Protein AF-A0A914F5M9-F1 (afdb_monomer)

Radius of gyration: 27.92 Å; Cα contacts (8 Å, |Δi|>4): 128; chains: 1; bounding box: 121×58×58 Å

Solvent-accessible surface area (backbone atoms only — not comparable to full-atom values): 17513 Å² total; per-residue (Å²): 129,70,68,64,57,57,54,49,56,62,59,49,46,56,61,50,54,52,52,50,52,42,52,53,50,46,40,50,52,36,50,52,65,64,65,33,75,90,47,49,69,86,73,84,90,53,72,69,60,52,53,52,52,49,53,53,48,41,53,53,24,60,75,71,72,45,83,76,85,74,69,57,49,64,62,51,46,50,53,51,58,75,32,52,40,66,42,87,84,43,63,96,89,52,76,62,50,78,74,29,46,65,91,68,69,62,65,62,53,50,51,52,52,49,60,66,50,38,72,80,43,43,81,62,58,68,72,59,58,67,71,58,55,53,51,52,52,50,50,50,53,52,54,58,43,68,78,32,69,66,50,55,51,54,54,51,73,77,49,60,82,90,76,61,77,93,48,77,49,61,77,78,44,62,66,72,59,54,52,54,51,48,51,55,52,50,53,51,52,52,52,53,51,56,51,64,70,38,70,90,48,52,88,50,44,61,62,50,51,52,52,51,52,52,53,48,52,58,54,46,65,75,76,46,54,73,71,53,44,52,52,75,36,77,75,72,72,49,76,66,60,73,74,44,79,85,70,86,74,73,80,78,76,82,78,77,93,84,82,73,74,77,80,68,77,78,72,88,82,84,84,91,79,90,84,89,80,89,88,82,134

pLDDT: mean 74.11, std 19.87, range [25.52, 95.5]

Sequence (281 aa):
MDIEHKWVIGIAFFPAAFYTILIVMDQQITAVIVNRKDNKLKKGYGYHLDLFIITILVLICSILGLPFYVAATVLSVMHVDSLKVESECAAPGEKPQFLGVKEQRLTAILSHVIILCSVFLTSLIKLVPLPVLTGIFLYMGVVSLLGQQFVQRIALLFMPIKHQPDYTWLRTVKMKRVHLFTIIQIASIVALFAVKFTKSISMVFPLMLVLMVIIRMYLLEKIFTPQELVALDDKVCGFTEIMTPPTKRRPKVILNSATDEESAAFRPRAKSRNGSVPFTP

Foldseek 3Di:
DVVVVVVVVVVVVVLVVLVLLQQLLQLVVLQCLLPPVVQVDDDDDDSPVSSVVLVVQQVVCVVVVHDRDHDDNLVSLVVQVVQWDWAPDDDVPDDTHTPHGDDDPVVVVVVVVCVVCVVVVVVVVVVDDPVVVVVVVVVSVVVSLVPDPLVVLVVVVVDDPVPDDPDPLPVQDDPVVSVVLSVLVVVLVVVLVVQCPPPVCVSCSVVVVVVSVVVVVVVDPVPDDPSNCVSSDPPDCPPVNVVDDDDPPDPPPPPDDPPDPPVPPDDDDDDDDDDDDDDDD

Secondary structure (DSSP, 8-state):
-HHHHHHHHHHHHHHHHHHHHHHHHHHHHHHHHHT-GGG---SPP-HHHHHHHHHHHHHHHHHHTPPPP---HHHHHHHHHHTEEE-S---TTSPPPEEEE---SHHHHHHHHHHHHTTTTHHHHTTS-HHHHHHHHHHHHHHHHHTSHHHHHHHHHTS-GGG----GGGGTS-HHHHHHHHHHHHHHHHHHHHHHH-GGGGGGHHHHHHHHHHHHHHHHHHHS-HHHHHHHS-----HHHHSS------------SSSSSSSSS----------------

Structure (mmCIF, N/CA/C/O backbone):
data_AF-A0A914F5M9-F1
#
_entry.id   AF-A0A914F5M9-F1
#
loop_
_atom_site.group_PDB
_atom_site.id
_atom_site.type_symbol
_atom_site.label_atom_id
_atom_site.label_alt_id
_atom_site.label_comp_id
_atom_site.label_asym_id
_atom_site.label_entity_id
_atom_site.label_seq_id
_atom_site.pdbx_PDB_ins_code
_atom_site.Cartn_x
_atom_site.Cartn_y
_atom_site.Cartn_z
_atom_site.occupancy
_atom_site.B_iso_or_equiv
_atom_site.auth_seq_id
_atom_site.auth_comp_id
_atom_site.auth_asym_id
_atom_site.auth_atom_id
_atom_site.pdbx_PDB_model_num
ATOM 1 N N . MET A 1 1 ? 42.795 -13.953 -14.869 1.00 48.91 1 MET A N 1
ATOM 2 C CA . MET A 1 1 ? 41.701 -12.976 -14.659 1.00 48.91 1 MET A CA 1
ATOM 3 C C . MET A 1 1 ? 40.478 -13.608 -13.973 1.00 48.91 1 MET A C 1
ATOM 5 O O . MET A 1 1 ? 39.530 -12.904 -13.675 1.00 48.91 1 MET A O 1
ATOM 9 N N . ASP A 1 2 ? 40.507 -14.902 -13.624 1.00 57.22 2 ASP A N 1
ATOM 10 C CA . ASP A 1 2 ? 39.326 -15.641 -13.129 1.00 57.22 2 ASP A CA 1
ATOM 11 C C . ASP A 1 2 ? 39.094 -15.568 -11.611 1.00 57.22 2 ASP A C 1
ATOM 13 O O . ASP A 1 2 ? 38.034 -15.952 -11.116 1.00 57.22 2 ASP A O 1
ATOM 17 N N . ILE A 1 3 ? 40.087 -15.094 -10.851 1.00 58.84 3 ILE A N 1
ATOM 18 C CA . ILE A 1 3 ? 40.006 -15.028 -9.385 1.00 58.84 3 ILE A CA 1
ATOM 19 C C . ILE A 1 3 ? 39.127 -13.847 -8.955 1.00 58.84 3 ILE A C 1
ATOM 21 O O . ILE A 1 3 ? 38.327 -14.011 -8.038 1.00 58.84 3 ILE A O 1
ATOM 25 N N . GLU A 1 4 ? 39.175 -12.707 -9.654 1.00 61.03 4 GLU A N 1
ATOM 26 C CA . GLU A 1 4 ? 38.333 -11.546 -9.322 1.00 61.03 4 GLU A CA 1
ATOM 27 C C . GLU A 1 4 ? 36.832 -11.850 -9.471 1.00 61.03 4 GLU A C 1
ATOM 29 O O . GLU A 1 4 ? 36.036 -11.449 -8.624 1.00 61.03 4 GLU A O 1
ATOM 34 N N . HIS A 1 5 ? 36.432 -12.661 -10.457 1.00 63.97 5 HIS A N 1
ATOM 35 C CA . HIS A 1 5 ? 35.021 -13.001 -10.673 1.00 63.97 5 HIS A CA 1
ATOM 36 C C . HIS A 1 5 ? 34.406 -13.854 -9.552 1.00 63.97 5 HIS A C 1
ATOM 38 O O . HIS A 1 5 ? 33.239 -13.662 -9.210 1.00 63.97 5 HIS A O 1
ATOM 44 N N . LYS A 1 6 ? 35.169 -14.766 -8.933 1.00 72.75 6 LYS A N 1
ATOM 45 C CA . LYS A 1 6 ? 34.647 -15.616 -7.844 1.00 72.75 6 LYS A CA 1
ATOM 46 C C . LYS A 1 6 ? 34.366 -14.817 -6.569 1.00 72.75 6 LYS A C 1
ATOM 48 O O . LYS A 1 6 ? 33.357 -15.062 -5.910 1.00 72.75 6 LYS A O 1
ATOM 53 N N . TRP A 1 7 ? 35.209 -13.830 -6.257 1.00 80.44 7 TRP A N 1
ATOM 54 C CA . TRP A 1 7 ? 34.982 -12.915 -5.132 1.00 80.44 7 TRP A CA 1
ATOM 55 C C . TRP A 1 7 ? 33.768 -12.015 -5.364 1.00 80.44 7 TRP A C 1
ATOM 57 O O . TRP A 1 7 ? 32.979 -11.808 -4.444 1.00 80.44 7 TRP A O 1
ATOM 67 N N . VAL A 1 8 ? 33.560 -11.552 -6.600 1.00 81.94 8 VAL A N 1
ATOM 68 C CA . VAL A 1 8 ? 32.377 -10.761 -6.973 1.00 81.94 8 VAL A CA 1
ATOM 69 C C . VAL A 1 8 ? 31.085 -11.565 -6.801 1.00 81.94 8 VAL A C 1
ATOM 71 O O . VAL A 1 8 ? 30.116 -11.025 -6.277 1.00 81.94 8 VAL A O 1
ATOM 74 N N . ILE A 1 9 ? 31.068 -12.858 -7.149 1.00 81.00 9 ILE A N 1
ATOM 75 C CA . ILE A 1 9 ? 29.904 -13.737 -6.920 1.00 81.00 9 ILE A CA 1
ATOM 76 C C . ILE A 1 9 ? 29.602 -13.869 -5.417 1.00 81.00 9 ILE A C 1
ATOM 78 O O . ILE A 1 9 ? 28.443 -13.784 -5.010 1.00 81.00 9 ILE A O 1
ATOM 82 N N . GLY A 1 10 ? 30.637 -14.014 -4.582 1.00 81.81 10 GLY A N 1
ATOM 83 C CA . GLY A 1 10 ? 30.488 -14.059 -3.124 1.00 81.81 10 GLY A CA 1
ATOM 84 C C . GLY A 1 10 ? 29.969 -12.745 -2.528 1.00 81.81 10 GLY A C 1
ATOM 85 O O . GLY A 1 10 ? 29.090 -12.761 -1.671 1.00 81.81 10 GLY A O 1
ATOM 86 N N . ILE A 1 11 ? 30.455 -11.599 -3.012 1.00 85.75 11 ILE A N 1
ATOM 87 C CA . ILE A 1 11 ? 29.995 -10.274 -2.568 1.00 85.75 11 ILE A CA 1
ATOM 88 C C . ILE A 1 11 ? 28.564 -10.002 -3.047 1.00 85.75 11 ILE A C 1
ATOM 90 O O . ILE A 1 11 ? 27.773 -9.455 -2.285 1.00 85.75 11 ILE A O 1
ATOM 94 N N . ALA A 1 12 ? 28.205 -10.425 -4.264 1.00 85.44 12 ALA A N 1
ATOM 95 C CA . ALA A 1 12 ? 26.872 -10.255 -4.844 1.00 85.44 12 ALA A CA 1
ATOM 96 C C . ALA A 1 12 ? 25.778 -11.055 -4.115 1.00 85.44 12 ALA A C 1
ATOM 98 O O . ALA A 1 12 ? 24.602 -10.692 -4.187 1.00 85.44 12 ALA A O 1
ATOM 99 N N . PHE A 1 13 ? 26.145 -12.094 -3.357 1.00 86.75 13 PHE A N 1
ATOM 100 C CA . PHE A 1 13 ? 25.203 -12.843 -2.527 1.00 86.75 13 PHE A CA 1
ATOM 101 C C . PHE A 1 13 ? 24.517 -11.958 -1.477 1.00 86.75 13 PHE A C 1
ATOM 103 O O . PHE A 1 13 ? 23.310 -12.070 -1.277 1.00 86.75 13 PHE A O 1
ATOM 110 N N . PHE A 1 14 ? 25.250 -11.040 -0.840 1.00 85.12 14 PHE A N 1
ATOM 111 C CA . PHE A 1 14 ? 24.693 -10.151 0.183 1.00 85.12 14 PHE A CA 1
ATOM 112 C C . PHE A 1 14 ? 23.571 -9.241 -0.349 1.00 85.12 14 PHE A C 1
ATOM 114 O O . PHE A 1 14 ? 22.462 -9.316 0.185 1.00 85.12 14 PHE A O 1
ATOM 121 N N . PRO A 1 15 ? 23.775 -8.412 -1.395 1.00 85.00 15 PRO A N 1
ATOM 122 C CA . PRO A 1 15 ? 22.707 -7.586 -1.945 1.00 85.00 15 PRO A CA 1
ATOM 123 C C . PRO A 1 15 ? 21.572 -8.428 -2.538 1.00 85.00 15 PRO A C 1
ATOM 125 O O . PRO A 1 15 ? 20.419 -8.026 -2.409 1.00 85.00 15 PRO A O 1
ATOM 128 N N . ALA A 1 16 ? 21.849 -9.607 -3.111 1.00 86.12 16 ALA A N 1
ATOM 129 C CA . ALA A 1 16 ? 20.805 -10.513 -3.596 1.00 86.12 16 ALA A CA 1
ATOM 130 C C . ALA A 1 16 ? 19.932 -11.069 -2.454 1.00 86.12 16 ALA A C 1
ATOM 132 O O . ALA A 1 16 ? 18.705 -11.110 -2.573 1.00 86.12 16 ALA A O 1
ATOM 133 N N . ALA A 1 17 ? 20.542 -11.445 -1.326 1.00 85.75 17 ALA A N 1
ATOM 134 C CA . ALA A 1 17 ? 19.830 -11.894 -0.135 1.00 85.75 17 ALA A CA 1
ATOM 135 C C . ALA A 1 17 ? 18.956 -10.774 0.445 1.00 85.75 17 ALA A C 1
ATOM 137 O O . ALA A 1 17 ? 17.774 -10.998 0.709 1.00 85.75 17 ALA A O 1
ATOM 138 N N . PHE A 1 18 ? 19.494 -9.552 0.561 1.00 83.81 18 PHE A N 1
ATOM 139 C CA . PHE A 1 18 ? 18.698 -8.385 0.943 1.00 83.81 18 PHE A CA 1
ATOM 140 C C . PHE A 1 18 ? 17.531 -8.188 -0.024 1.00 83.81 18 PHE A C 1
ATOM 142 O O . PHE A 1 18 ? 16.390 -8.164 0.421 1.00 83.81 18 PHE A O 1
ATOM 149 N N . TYR A 1 19 ? 17.788 -8.135 -1.332 1.00 85.00 19 TYR A N 1
ATOM 150 C CA . TYR A 1 19 ? 16.765 -7.912 -2.354 1.00 85.00 19 TYR A CA 1
ATOM 151 C C . TYR A 1 19 ? 15.625 -8.942 -2.301 1.00 85.00 19 TYR A C 1
ATOM 153 O O . TYR A 1 19 ? 14.449 -8.579 -2.352 1.00 85.00 19 TYR A O 1
ATOM 161 N N . THR A 1 20 ? 15.972 -10.213 -2.089 1.00 87.12 20 THR A N 1
ATOM 162 C CA . THR A 1 20 ? 15.005 -11.305 -1.914 1.00 87.12 20 THR A CA 1
ATOM 163 C C . THR A 1 20 ? 14.097 -11.060 -0.710 1.00 87.12 20 THR A C 1
ATOM 165 O O . THR A 1 20 ? 12.878 -11.190 -0.820 1.00 87.12 20 THR A O 1
ATOM 168 N N . ILE A 1 21 ? 14.663 -10.647 0.429 1.00 85.38 21 ILE A N 1
ATOM 169 C CA . ILE A 1 21 ? 13.882 -10.307 1.627 1.00 85.38 21 ILE A CA 1
ATOM 170 C C . ILE A 1 21 ? 12.935 -9.135 1.341 1.00 85.38 21 ILE A C 1
ATOM 172 O O . ILE A 1 21 ? 11.790 -9.166 1.793 1.00 85.38 21 ILE A O 1
ATOM 176 N N . LEU A 1 22 ? 13.372 -8.127 0.573 1.00 84.38 22 LEU A N 1
ATOM 177 C CA . LEU A 1 22 ? 12.524 -6.978 0.230 1.00 84.38 22 LEU A CA 1
ATOM 178 C C . LEU A 1 22 ? 11.309 -7.413 -0.593 1.00 84.38 22 LEU A C 1
ATOM 180 O O . LEU A 1 22 ? 10.188 -7.057 -0.242 1.00 84.38 22 LEU A O 1
ATOM 184 N N . ILE A 1 23 ? 11.528 -8.206 -1.647 1.00 86.44 23 ILE A N 1
ATOM 185 C CA . ILE A 1 23 ? 10.453 -8.685 -2.526 1.00 86.44 23 ILE A CA 1
ATOM 186 C C . ILE A 1 23 ? 9.463 -9.549 -1.749 1.00 86.44 23 ILE A C 1
ATOM 188 O O . ILE A 1 23 ? 8.255 -9.355 -1.864 1.00 86.44 23 ILE A O 1
ATOM 192 N N . VAL A 1 24 ? 9.960 -10.490 -0.938 1.00 86.06 24 VAL A N 1
ATOM 193 C CA . VAL A 1 24 ? 9.096 -11.368 -0.139 1.00 86.06 24 VAL A CA 1
ATOM 194 C C . VAL A 1 24 ? 8.247 -10.540 0.822 1.00 86.06 24 VAL A C 1
ATOM 196 O O . VAL A 1 24 ? 7.036 -10.732 0.880 1.00 86.06 24 VAL A O 1
ATOM 199 N N . MET A 1 25 ? 8.856 -9.612 1.564 1.00 83.94 25 MET A N 1
ATOM 200 C CA . MET A 1 25 ? 8.126 -8.784 2.524 1.00 83.94 25 MET A CA 1
ATOM 201 C C . MET A 1 25 ? 7.091 -7.897 1.843 1.00 83.94 25 MET A C 1
ATOM 203 O O . MET A 1 25 ? 5.952 -7.838 2.300 1.00 83.94 25 MET A O 1
ATOM 207 N N . ASP A 1 26 ? 7.461 -7.235 0.752 1.00 85.19 26 ASP A N 1
ATOM 208 C CA . ASP A 1 26 ? 6.566 -6.334 0.036 1.00 85.19 26 ASP A CA 1
ATOM 209 C C . ASP A 1 26 ? 5.370 -7.079 -0.575 1.00 85.19 26 ASP A C 1
ATOM 211 O O . ASP A 1 26 ? 4.222 -6.644 -0.430 1.00 85.19 26 ASP A O 1
ATOM 215 N N . GLN A 1 27 ? 5.609 -8.267 -1.142 1.00 88.31 27 GLN A N 1
ATOM 216 C CA . GLN A 1 27 ? 4.530 -9.111 -1.640 1.00 88.31 27 GLN A CA 1
ATOM 217 C C . GLN A 1 27 ? 3.609 -9.579 -0.516 1.00 88.31 27 GLN A C 1
ATOM 219 O O . GLN A 1 27 ? 2.391 -9.484 -0.645 1.00 88.31 27 GLN A O 1
ATOM 224 N N . GLN A 1 28 ? 4.160 -10.072 0.595 1.00 86.88 28 GLN A N 1
ATOM 225 C CA . GLN A 1 28 ? 3.348 -10.573 1.706 1.00 86.88 28 GLN A CA 1
ATOM 226 C C . GLN A 1 28 ? 2.529 -9.452 2.353 1.00 86.88 28 GLN A C 1
ATOM 228 O O . GLN A 1 28 ? 1.337 -9.630 2.601 1.00 86.88 28 GLN A O 1
ATOM 233 N N . ILE A 1 29 ? 3.126 -8.276 2.571 1.00 85.12 29 ILE A N 1
ATOM 234 C CA . ILE A 1 29 ? 2.417 -7.105 3.104 1.00 85.12 29 ILE A CA 1
ATOM 235 C C . ILE A 1 29 ? 1.301 -6.689 2.142 1.00 85.12 29 ILE A C 1
ATOM 237 O O . ILE A 1 29 ? 0.156 -6.527 2.565 1.00 85.12 29 ILE A O 1
ATOM 241 N N . THR A 1 30 ? 1.601 -6.571 0.848 1.00 87.88 30 THR A N 1
ATOM 242 C CA . THR A 1 30 ? 0.607 -6.191 -0.161 1.00 87.88 30 THR A CA 1
ATOM 243 C C . THR A 1 30 ? -0.527 -7.212 -0.250 1.00 87.88 30 THR A C 1
ATOM 245 O O . THR A 1 30 ? -1.700 -6.832 -0.222 1.00 87.88 30 THR A O 1
ATOM 248 N N . ALA A 1 31 ? -0.206 -8.506 -0.274 1.00 86.25 31 ALA A N 1
ATOM 249 C CA . ALA A 1 31 ? -1.191 -9.575 -0.333 1.00 86.25 31 ALA A CA 1
ATOM 250 C C . ALA A 1 31 ? -2.086 -9.596 0.914 1.00 86.25 31 ALA A C 1
ATOM 252 O O . ALA A 1 31 ? -3.297 -9.759 0.786 1.00 86.25 31 ALA A O 1
ATOM 253 N N . VAL A 1 32 ? -1.536 -9.383 2.114 1.00 83.62 32 VAL A N 1
ATOM 254 C CA . VAL A 1 32 ? -2.322 -9.303 3.359 1.00 83.62 32 VAL A CA 1
ATOM 255 C C . VAL A 1 32 ? -3.241 -8.078 3.367 1.00 83.62 32 VAL A C 1
ATOM 257 O O . VAL A 1 32 ? -4.391 -8.182 3.794 1.00 83.62 32 VAL A O 1
ATOM 260 N N . ILE A 1 33 ? -2.777 -6.929 2.863 1.00 84.94 33 ILE A N 1
ATOM 261 C CA . ILE A 1 33 ? -3.591 -5.707 2.765 1.00 84.94 33 ILE A CA 1
ATOM 262 C C . ILE A 1 33 ? -4.767 -5.910 1.801 1.00 84.94 33 ILE A C 1
ATOM 264 O O . ILE A 1 33 ? -5.899 -5.544 2.120 1.00 84.94 33 ILE A O 1
ATOM 268 N N . VAL A 1 34 ? -4.518 -6.513 0.638 1.00 84.50 34 VAL A N 1
ATOM 269 C CA . VAL A 1 34 ? -5.548 -6.801 -0.371 1.00 84.50 34 VAL A CA 1
ATOM 270 C C . VAL A 1 34 ? -6.535 -7.860 0.127 1.00 84.50 34 VAL A C 1
ATOM 272 O O . VAL A 1 34 ? -7.746 -7.709 -0.040 1.00 84.50 34 VAL A O 1
ATOM 275 N N . ASN A 1 35 ? -6.038 -8.894 0.808 1.00 82.94 35 ASN A N 1
ATOM 276 C CA . ASN A 1 35 ? -6.839 -10.007 1.316 1.00 82.94 35 ASN A CA 1
ATOM 277 C C . ASN A 1 35 ? -7.485 -9.742 2.683 1.00 82.94 35 ASN A C 1
ATOM 279 O O . ASN A 1 35 ? -7.912 -10.683 3.363 1.00 82.94 35 ASN A O 1
ATOM 283 N N . ARG A 1 36 ? -7.575 -8.475 3.107 1.00 78.00 36 ARG A N 1
ATOM 284 C CA . ARG A 1 36 ? -8.202 -8.108 4.378 1.00 78.00 36 ARG A CA 1
ATOM 285 C C . ARG A 1 36 ? -9.655 -8.590 4.415 1.00 78.00 36 ARG A C 1
ATOM 287 O O . ARG A 1 36 ? -10.385 -8.478 3.430 1.00 78.00 36 ARG A O 1
ATOM 294 N N . LYS A 1 37 ? -10.087 -9.101 5.574 1.00 71.50 37 LYS A N 1
ATOM 295 C CA . LYS A 1 37 ? -11.443 -9.652 5.780 1.00 71.50 37 LYS A CA 1
ATOM 296 C C . LYS A 1 37 ? -12.543 -8.636 5.459 1.00 71.50 37 LYS A C 1
ATOM 298 O O . LYS A 1 37 ? -13.600 -9.026 4.968 1.00 71.50 37 LYS A O 1
ATOM 303 N N . ASP A 1 38 ? -12.249 -7.350 5.641 1.00 72.69 38 ASP A N 1
ATOM 304 C CA . ASP A 1 38 ? -13.106 -6.225 5.253 1.00 72.69 38 ASP A CA 1
ATOM 305 C C . ASP A 1 38 ? -13.537 -6.259 3.784 1.00 72.69 38 ASP A C 1
ATOM 307 O O . ASP A 1 38 ? -14.651 -5.854 3.477 1.00 72.69 38 ASP A O 1
ATOM 311 N N . ASN A 1 39 ? -12.696 -6.775 2.882 1.00 76.19 39 ASN A N 1
ATOM 312 C CA . ASN A 1 39 ? -13.000 -6.837 1.452 1.00 76.19 39 ASN A CA 1
ATOM 313 C C . ASN A 1 39 ? -13.962 -7.986 1.092 1.00 76.19 39 ASN A C 1
ATOM 315 O O . ASN A 1 39 ? -14.386 -8.081 -0.058 1.00 76.19 39 ASN A O 1
ATOM 319 N N . LYS A 1 40 ? -14.340 -8.849 2.055 1.00 73.75 40 LYS A N 1
ATOM 320 C CA . LYS A 1 40 ? -15.300 -9.961 1.884 1.00 73.75 40 LYS A CA 1
ATOM 321 C C . LYS A 1 40 ? -15.055 -10.789 0.607 1.00 73.75 40 LYS A C 1
ATOM 323 O O . LYS A 1 40 ? -15.992 -11.119 -0.124 1.00 73.75 40 LYS A O 1
ATOM 328 N N . LEU A 1 41 ? -13.788 -11.098 0.329 1.00 75.38 41 LEU A N 1
ATOM 329 C CA . LEU A 1 41 ? -13.385 -11.915 -0.818 1.00 75.38 41 LEU A CA 1
ATOM 330 C C . LEU A 1 41 ? -13.949 -13.337 -0.685 1.00 75.38 41 LEU A C 1
ATOM 332 O O . LEU A 1 41 ? -14.010 -13.897 0.411 1.00 75.38 41 LEU A O 1
ATOM 336 N N . LYS A 1 42 ? -14.401 -13.904 -1.807 1.00 71.06 42 LYS A N 1
ATOM 337 C CA . LYS A 1 42 ? -15.095 -15.201 -1.862 1.00 71.06 42 LYS A CA 1
ATOM 338 C C . LYS A 1 42 ? -14.152 -16.347 -2.223 1.00 71.06 42 LYS A C 1
ATOM 340 O O . LYS A 1 42 ? -14.424 -17.486 -1.842 1.00 71.06 42 LYS A O 1
ATOM 345 N N . LYS A 1 43 ? -13.072 -16.084 -2.965 1.00 77.44 43 LYS A N 1
ATOM 346 C CA . LYS A 1 43 ? -12.068 -17.098 -3.326 1.00 77.44 43 LYS A CA 1
ATOM 347 C C . LYS A 1 43 ? -10.996 -17.226 -2.242 1.00 77.44 43 LYS A C 1
ATOM 349 O O . LYS A 1 43 ? -10.708 -16.291 -1.504 1.00 77.44 43 LYS A O 1
ATOM 354 N N . GLY A 1 44 ? -10.431 -18.431 -2.135 1.00 69.31 44 GLY A N 1
ATOM 355 C CA . GLY A 1 44 ? -9.387 -18.754 -1.161 1.00 69.31 44 GLY A CA 1
ATOM 356 C C . GLY A 1 44 ? -8.055 -18.046 -1.430 1.00 69.31 44 GLY A C 1
ATOM 357 O O . GLY A 1 44 ? -7.826 -17.497 -2.506 1.00 69.31 44 GLY A O 1
ATOM 358 N N . TYR A 1 45 ? -7.168 -18.093 -0.437 1.00 74.75 45 TYR A N 1
ATOM 359 C CA . TYR A 1 45 ? -5.870 -17.418 -0.465 1.00 74.75 45 TYR A CA 1
ATOM 360 C C . TYR A 1 45 ? -4.825 -18.165 -1.304 1.00 74.75 45 TYR A C 1
ATOM 362 O O . TYR A 1 45 ? -4.810 -19.395 -1.340 1.00 74.75 45 TYR A O 1
ATOM 370 N N . GLY A 1 46 ? -3.915 -17.413 -1.927 1.00 81.25 46 GLY A N 1
ATOM 371 C CA . GLY A 1 46 ? -2.882 -17.939 -2.825 1.00 81.25 46 GLY A CA 1
ATOM 372 C C . GLY A 1 46 ? -1.459 -17.458 -2.531 1.00 81.25 46 GLY A C 1
ATOM 373 O O . GLY A 1 46 ? -0.686 -17.340 -3.472 1.00 81.25 46 GLY A O 1
ATOM 374 N N . TYR A 1 47 ? -1.093 -17.185 -1.270 1.00 83.00 47 TYR A N 1
ATOM 375 C CA . TYR A 1 47 ? 0.199 -16.562 -0.913 1.00 83.00 47 TYR A CA 1
ATOM 376 C C . TYR A 1 47 ? 1.436 -17.320 -1.427 1.00 83.00 47 TYR A C 1
ATOM 378 O O . TYR A 1 47 ? 2.391 -16.707 -1.895 1.00 83.00 47 TYR A O 1
ATOM 386 N N . HIS A 1 48 ? 1.431 -18.656 -1.364 1.00 86.94 48 HIS A N 1
ATOM 387 C CA . HIS A 1 48 ? 2.563 -19.464 -1.839 1.00 86.94 48 HIS A CA 1
ATOM 388 C C . HIS A 1 48 ? 2.683 -19.473 -3.364 1.00 86.94 48 HIS A C 1
ATOM 390 O O . HIS A 1 48 ? 3.787 -19.404 -3.897 1.00 86.94 48 HIS A O 1
ATOM 396 N N . LEU A 1 49 ? 1.545 -19.555 -4.060 1.00 87.44 49 LEU A N 1
ATOM 397 C CA . LEU A 1 49 ? 1.512 -19.538 -5.520 1.00 87.44 49 LEU A CA 1
ATOM 398 C C . LEU A 1 49 ? 1.995 -18.185 -6.053 1.00 87.44 49 LEU A C 1
ATOM 400 O O . LEU A 1 49 ? 2.749 -18.132 -7.017 1.00 87.44 49 LEU A O 1
ATOM 404 N N . ASP A 1 50 ? 1.586 -17.110 -5.391 1.00 88.12 50 ASP A N 1
ATOM 405 C CA . ASP A 1 50 ? 1.973 -15.740 -5.701 1.00 88.12 50 ASP A CA 1
ATOM 406 C C . ASP A 1 50 ? 3.493 -15.531 -5.556 1.00 88.12 50 ASP A C 1
ATOM 408 O O . ASP A 1 50 ? 4.163 -15.089 -6.491 1.00 88.12 50 ASP A O 1
ATOM 412 N N . LEU A 1 51 ? 4.080 -16.004 -4.448 1.00 88.12 51 LEU A N 1
ATOM 413 C CA . LEU A 1 51 ? 5.532 -15.971 -4.245 1.00 88.12 51 LEU A CA 1
ATOM 414 C C . LEU A 1 51 ? 6.303 -16.807 -5.284 1.00 88.12 51 LEU A C 1
ATOM 416 O O . LEU A 1 51 ? 7.362 -16.392 -5.762 1.00 88.12 51 LEU A O 1
ATOM 420 N N . PHE A 1 52 ? 5.777 -17.977 -5.652 1.00 91.19 52 PHE A N 1
ATOM 421 C CA . PHE A 1 52 ? 6.376 -18.830 -6.679 1.00 91.19 52 PHE A CA 1
ATOM 422 C C . PHE A 1 52 ? 6.382 -18.148 -8.055 1.00 91.19 52 PHE A C 1
ATOM 424 O O . PHE A 1 52 ? 7.417 -18.121 -8.722 1.00 91.19 52 PHE A O 1
ATOM 431 N N . ILE A 1 53 ? 5.261 -17.537 -8.457 1.00 91.44 53 ILE A N 1
ATOM 432 C CA . ILE A 1 53 ? 5.147 -16.819 -9.735 1.00 91.44 53 ILE A CA 1
ATOM 433 C C . ILE A 1 53 ? 6.116 -15.633 -9.784 1.00 91.44 53 ILE A C 1
ATOM 435 O O . ILE A 1 53 ? 6.806 -15.454 -10.786 1.00 91.44 53 ILE A O 1
ATOM 439 N N . ILE A 1 54 ? 6.223 -14.856 -8.704 1.00 91.06 54 ILE A N 1
ATOM 440 C CA . ILE A 1 54 ? 7.148 -13.714 -8.641 1.00 91.06 54 ILE A CA 1
ATOM 441 C C . ILE A 1 54 ? 8.599 -14.172 -8.725 1.00 91.06 54 ILE A C 1
ATOM 443 O O . ILE A 1 54 ? 9.391 -13.544 -9.419 1.00 91.06 54 ILE A O 1
ATOM 447 N N . THR A 1 55 ? 8.946 -15.293 -8.092 1.00 90.62 55 THR A N 1
ATOM 448 C CA . THR A 1 55 ? 10.303 -15.855 -8.173 1.00 90.62 55 THR A CA 1
ATOM 449 C C . THR A 1 55 ? 10.669 -16.209 -9.618 1.00 90.62 55 THR A C 1
ATOM 451 O O . THR A 1 55 ? 11.751 -15.858 -10.087 1.00 90.62 55 THR A O 1
ATOM 454 N N . ILE A 1 56 ? 9.746 -16.838 -10.355 1.00 93.00 56 ILE A N 1
ATOM 455 C CA . ILE A 1 56 ? 9.930 -17.138 -11.783 1.00 93.00 56 ILE A CA 1
ATOM 456 C C . ILE A 1 56 ? 10.051 -15.846 -12.600 1.00 93.00 56 ILE A C 1
ATOM 458 O O . ILE A 1 56 ? 10.925 -15.742 -13.459 1.00 93.00 56 ILE A O 1
ATOM 462 N N . LEU A 1 57 ? 9.208 -14.847 -12.329 1.00 91.31 57 LEU A N 1
ATOM 463 C CA . LEU A 1 57 ? 9.229 -13.575 -13.051 1.00 91.31 57 LEU A CA 1
ATOM 464 C C . LEU A 1 57 ? 10.546 -12.818 -12.832 1.00 91.31 57 LEU A C 1
ATOM 466 O O . LEU A 1 57 ? 11.133 -12.321 -13.788 1.00 91.31 57 LEU A O 1
ATOM 470 N N . VAL A 1 58 ? 11.046 -12.781 -11.595 1.00 91.56 58 VAL A N 1
ATOM 471 C CA . VAL A 1 58 ? 12.338 -12.177 -11.240 1.00 91.56 58 VAL A CA 1
ATOM 472 C C . VAL A 1 58 ? 13.488 -12.886 -11.952 1.00 91.56 58 VAL A C 1
ATOM 474 O O . VAL A 1 58 ? 14.380 -12.213 -12.465 1.00 91.56 58 VAL A O 1
ATOM 477 N N . LEU A 1 59 ? 13.450 -14.220 -12.052 1.00 91.38 59 LEU A N 1
ATOM 478 C CA . LEU A 1 59 ? 14.444 -14.991 -12.802 1.00 91.38 59 LEU A CA 1
ATOM 479 C C . LEU A 1 59 ? 14.440 -14.618 -14.293 1.00 91.38 59 LEU A C 1
ATOM 481 O O . LEU A 1 59 ? 15.498 -14.369 -14.867 1.00 91.38 59 LEU A O 1
ATOM 485 N N . ILE A 1 60 ? 13.258 -14.524 -14.909 1.00 93.44 60 ILE A N 1
ATOM 486 C CA . ILE A 1 60 ? 13.114 -14.117 -16.314 1.00 93.44 60 ILE A CA 1
ATOM 487 C C . ILE A 1 60 ? 13.618 -12.679 -16.515 1.00 93.44 60 ILE A C 1
ATOM 489 O O . ILE A 1 60 ? 14.414 -12.436 -17.422 1.00 93.44 60 ILE A O 1
ATOM 493 N N . CYS A 1 61 ? 13.227 -11.733 -15.652 1.00 91.31 61 CYS A N 1
ATOM 494 C CA . CYS A 1 61 ? 13.712 -10.350 -15.713 1.00 91.31 61 CYS A CA 1
ATOM 495 C C . CYS A 1 61 ? 15.234 -10.265 -15.546 1.00 91.31 61 CYS A C 1
ATOM 497 O O . CYS A 1 61 ? 15.877 -9.485 -16.245 1.00 91.31 61 CYS A O 1
ATOM 499 N N . SER A 1 62 ? 15.817 -11.100 -14.679 1.00 90.88 62 SER A N 1
ATOM 500 C CA . SER A 1 62 ? 17.265 -11.166 -14.468 1.00 90.88 62 SER A CA 1
ATOM 501 C C . SER A 1 62 ? 18.021 -11.635 -15.713 1.00 90.88 62 SER A C 1
ATOM 503 O O . SER A 1 62 ? 19.103 -11.121 -15.977 1.00 90.88 62 SER A O 1
ATOM 505 N N . ILE A 1 63 ? 17.478 -12.592 -16.475 1.00 93.38 63 ILE A N 1
ATOM 506 C CA . ILE A 1 63 ? 18.093 -13.077 -17.724 1.00 93.38 63 ILE A CA 1
ATOM 507 C C . ILE A 1 63 ? 17.980 -12.018 -18.829 1.00 93.38 63 ILE A C 1
ATOM 509 O O . ILE A 1 63 ? 18.907 -11.840 -19.615 1.00 93.38 63 ILE A O 1
ATOM 513 N N . LEU A 1 64 ? 16.857 -11.297 -18.877 1.00 92.69 64 LEU A N 1
ATOM 514 C CA . LEU A 1 64 ? 16.588 -10.265 -19.883 1.00 92.69 64 LEU A CA 1
ATOM 515 C C . LEU A 1 64 ? 17.224 -8.899 -19.561 1.00 92.69 64 LEU A C 1
ATOM 517 O O . LEU A 1 64 ? 17.156 -7.994 -20.388 1.00 92.69 64 LEU A O 1
ATOM 521 N N . GLY A 1 65 ? 17.814 -8.725 -18.373 1.00 89.50 65 GLY A N 1
ATOM 522 C CA . GLY A 1 65 ? 18.376 -7.445 -17.923 1.00 89.50 65 GLY A CA 1
ATOM 523 C C . GLY A 1 65 ? 17.322 -6.360 -17.661 1.00 89.50 65 GLY A C 1
ATOM 524 O O . GLY A 1 65 ? 17.636 -5.170 -17.691 1.00 89.50 65 GLY A O 1
ATOM 525 N N . LEU A 1 66 ? 16.068 -6.755 -17.433 1.00 89.88 66 LEU A N 1
ATOM 526 C CA . LEU A 1 66 ? 14.955 -5.847 -17.158 1.00 89.88 66 LEU A CA 1
ATOM 527 C C . LEU A 1 66 ? 14.918 -5.474 -15.668 1.00 89.88 66 LEU A C 1
ATOM 529 O O . LEU A 1 66 ? 15.322 -6.279 -14.823 1.00 89.88 66 LEU A O 1
ATOM 533 N N . PRO A 1 67 ? 14.397 -4.284 -15.312 1.00 88.31 67 PRO A N 1
ATOM 534 C CA . PRO A 1 67 ? 14.177 -3.941 -13.916 1.00 88.31 67 PRO A CA 1
ATOM 535 C C . PRO A 1 67 ? 13.247 -4.968 -13.263 1.00 88.31 67 PRO A C 1
ATOM 537 O O . PRO A 1 67 ? 12.264 -5.427 -13.849 1.00 88.31 67 PRO A O 1
ATOM 540 N N . PHE A 1 68 ? 13.576 -5.330 -12.031 1.00 84.94 68 PHE A N 1
ATOM 541 C CA . PHE A 1 68 ? 12.803 -6.281 -11.250 1.00 84.94 68 PHE A CA 1
ATOM 542 C C . PHE A 1 68 ? 11.397 -5.754 -10.936 1.00 84.94 68 PHE A C 1
ATOM 544 O O . PHE A 1 68 ? 11.188 -4.559 -10.712 1.00 84.94 68 PHE A O 1
ATOM 551 N N . TYR A 1 69 ? 10.438 -6.675 -10.893 1.00 83.75 69 TYR A N 1
ATOM 552 C CA . TYR A 1 69 ? 9.046 -6.382 -10.577 1.00 83.75 69 TYR A CA 1
ATOM 553 C C . TYR A 1 69 ? 8.818 -6.367 -9.060 1.00 83.75 69 TYR A C 1
ATOM 555 O O . TYR A 1 69 ? 9.307 -7.243 -8.348 1.00 83.75 69 TYR A O 1
ATOM 563 N N . VAL A 1 70 ? 8.058 -5.384 -8.576 1.00 84.25 70 VAL A N 1
ATOM 564 C CA . VAL A 1 70 ? 7.726 -5.184 -7.158 1.00 84.25 70 VAL A CA 1
ATOM 565 C C . VAL A 1 70 ? 6.219 -4.973 -6.996 1.00 84.25 70 VAL A C 1
ATOM 567 O O . VAL A 1 70 ? 5.558 -4.491 -7.921 1.00 84.25 70 VAL A O 1
ATOM 570 N N . ALA A 1 71 ? 5.664 -5.347 -5.843 1.00 86.69 71 ALA A N 1
ATOM 571 C CA . ALA A 1 71 ? 4.229 -5.302 -5.607 1.00 86.69 71 ALA A CA 1
ATOM 572 C C . ALA A 1 71 ? 3.754 -3.850 -5.453 1.00 86.69 71 ALA A C 1
ATOM 574 O O . ALA A 1 71 ? 4.239 -3.085 -4.626 1.00 86.69 71 ALA A O 1
ATOM 575 N N . ALA A 1 72 ? 2.756 -3.439 -6.234 1.00 90.25 72 ALA A N 1
ATOM 576 C CA . ALA A 1 72 ? 2.220 -2.084 -6.141 1.00 90.25 72 ALA A CA 1
ATOM 577 C C . ALA A 1 72 ? 1.037 -2.034 -5.160 1.00 90.25 72 ALA A C 1
ATOM 579 O O . ALA A 1 72 ? -0.115 -2.216 -5.565 1.00 90.25 72 ALA A O 1
ATOM 580 N N . THR A 1 73 ? 1.296 -1.767 -3.873 1.00 90.12 73 THR A N 1
ATOM 581 C CA . THR A 1 73 ? 0.257 -1.792 -2.823 1.00 90.12 73 THR A CA 1
ATOM 582 C C . THR A 1 73 ? -0.895 -0.821 -3.091 1.00 90.12 73 THR A C 1
ATOM 584 O O . THR A 1 73 ? -2.050 -1.238 -3.108 1.00 90.12 73 THR A O 1
ATOM 587 N N . VAL A 1 74 ? -0.603 0.463 -3.342 1.00 90.94 74 VAL A N 1
ATOM 588 C CA . VAL A 1 74 ? -1.640 1.495 -3.558 1.00 90.94 74 VAL A CA 1
ATOM 589 C C . VAL A 1 74 ? -2.483 1.161 -4.786 1.00 90.94 74 VAL A C 1
ATOM 591 O O . VAL A 1 74 ? -3.707 1.196 -4.723 1.00 90.94 74 VAL A O 1
ATOM 594 N N . LEU A 1 75 ? -1.840 0.763 -5.887 1.00 91.06 75 LEU A N 1
ATOM 595 C CA . LEU A 1 75 ? -2.541 0.402 -7.118 1.00 91.06 75 LEU A CA 1
ATOM 596 C C . LEU A 1 75 ? -3.425 -0.838 -6.927 1.00 91.06 75 LEU A C 1
ATOM 598 O O . LEU A 1 75 ? -4.548 -0.866 -7.419 1.00 91.06 75 LEU A O 1
ATOM 602 N N . SER A 1 76 ? -2.949 -1.835 -6.177 1.00 90.31 76 SER A N 1
ATOM 603 C CA . SER A 1 76 ? -3.716 -3.049 -5.877 1.00 90.31 76 SER A CA 1
ATOM 604 C C . SER A 1 76 ? -4.938 -2.748 -5.008 1.00 90.31 76 SER A C 1
ATOM 606 O O . SER A 1 76 ? -6.026 -3.250 -5.284 1.00 90.31 76 SER A O 1
ATOM 608 N N . VAL A 1 77 ? -4.789 -1.885 -3.997 1.00 89.81 77 VAL A N 1
ATOM 609 C CA . VAL A 1 77 ? -5.910 -1.429 -3.160 1.00 89.81 77 VAL A CA 1
ATOM 610 C C . VAL A 1 77 ? -6.923 -0.651 -3.994 1.00 89.81 77 VAL A C 1
ATOM 612 O O . VAL A 1 77 ? -8.109 -0.953 -3.917 1.00 89.81 77 VAL A O 1
ATOM 615 N N . MET A 1 78 ? -6.473 0.281 -4.837 1.00 90.44 78 MET A N 1
ATOM 616 C CA . MET A 1 78 ? -7.353 1.043 -5.731 1.00 90.44 78 MET A CA 1
ATOM 617 C C . MET A 1 78 ? -8.070 0.146 -6.742 1.00 90.44 78 MET A C 1
ATOM 619 O O . MET A 1 78 ? -9.246 0.354 -7.034 1.00 90.44 78 MET A O 1
ATOM 623 N N . HIS A 1 79 ? -7.390 -0.881 -7.255 1.00 90.50 79 HIS A N 1
ATOM 624 C CA . HIS A 1 79 ? -8.010 -1.846 -8.153 1.00 90.50 79 HIS A CA 1
ATOM 625 C C . HIS A 1 79 ? -9.149 -2.597 -7.459 1.00 90.50 79 HIS A C 1
ATOM 627 O O . HIS A 1 79 ? -10.248 -2.688 -8.000 1.00 90.50 79 HIS A O 1
ATOM 633 N N . VAL A 1 80 ? -8.920 -3.078 -6.236 1.00 89.06 80 VAL A N 1
ATOM 634 C CA . VAL A 1 80 ? -9.960 -3.737 -5.436 1.00 89.06 80 VAL A CA 1
ATOM 635 C C . VAL A 1 80 ? -11.088 -2.776 -5.074 1.00 89.06 80 VAL A C 1
ATOM 637 O O . VAL A 1 80 ? -12.250 -3.169 -5.138 1.00 89.06 80 VAL A O 1
ATOM 640 N N . ASP A 1 81 ? -10.763 -1.527 -4.742 1.00 87.69 81 ASP A N 1
ATOM 641 C CA . ASP A 1 81 ? -11.736 -0.480 -4.424 1.00 87.69 81 ASP A CA 1
ATOM 642 C C . ASP A 1 81 ? -12.674 -0.198 -5.605 1.00 87.69 81 ASP A C 1
ATOM 644 O O . ASP A 1 81 ? -13.888 -0.172 -5.434 1.00 87.69 81 ASP A O 1
ATOM 648 N N . SER A 1 82 ? -12.138 -0.145 -6.829 1.00 88.25 82 SER A N 1
ATOM 649 C CA . SER A 1 82 ? -12.935 0.026 -8.055 1.00 88.25 82 SER A CA 1
ATOM 650 C C . SER A 1 82 ? -13.881 -1.143 -8.367 1.00 88.25 82 SER A C 1
ATOM 652 O O . SER A 1 82 ? -14.800 -1.004 -9.172 1.00 88.25 82 SER A O 1
ATOM 654 N N . LEU A 1 83 ? -13.660 -2.302 -7.739 1.00 87.44 83 LEU A N 1
ATOM 655 C CA . LEU A 1 83 ? -14.447 -3.525 -7.914 1.00 87.44 83 LEU A CA 1
ATOM 656 C C . LEU A 1 83 ? -15.413 -3.786 -6.749 1.00 87.44 83 LEU A C 1
ATOM 658 O O . LEU A 1 83 ? -16.063 -4.841 -6.707 1.00 87.44 83 LEU A O 1
ATOM 662 N N . LYS A 1 84 ? -15.503 -2.853 -5.797 1.00 85.50 84 LYS A N 1
ATOM 663 C CA . LYS A 1 84 ? -1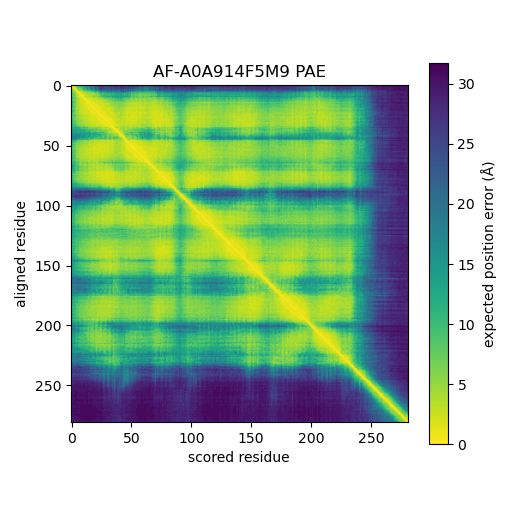6.447 -2.912 -4.683 1.00 85.50 84 LYS A CA 1
ATOM 664 C C . LYS A 1 84 ? -17.876 -2.743 -5.182 1.00 85.50 84 LYS A C 1
ATOM 666 O O . LYS A 1 84 ? -18.168 -1.904 -6.027 1.00 85.50 84 LYS A O 1
ATOM 671 N N . VAL A 1 85 ? -18.770 -3.561 -4.639 1.00 80.06 85 VAL A N 1
ATOM 672 C CA . VAL A 1 85 ? -20.207 -3.475 -4.882 1.00 80.06 85 VAL A CA 1
ATOM 673 C C . VAL A 1 85 ? -20.883 -3.084 -3.580 1.00 80.06 85 VAL A C 1
ATOM 675 O O . VAL A 1 85 ? -20.815 -3.804 -2.577 1.00 80.06 85 VAL A O 1
ATOM 678 N N . GLU A 1 86 ? -21.532 -1.932 -3.613 1.00 80.12 86 GLU A N 1
ATOM 679 C CA . GLU A 1 86 ? -22.355 -1.420 -2.526 1.00 80.12 86 GLU A CA 1
ATOM 680 C C . GLU A 1 86 ? -23.829 -1.767 -2.776 1.00 80.12 86 GLU A C 1
ATOM 682 O O . GLU A 1 86 ? -24.250 -1.949 -3.919 1.00 80.12 86 GLU A O 1
ATOM 687 N N . SER A 1 87 ? -24.603 -1.940 -1.703 1.00 71.00 87 SER A N 1
ATOM 688 C CA . SER A 1 87 ? -26.034 -2.245 -1.792 1.00 71.00 87 SER A CA 1
ATOM 689 C C . SER A 1 87 ? -26.801 -1.051 -2.344 1.00 71.00 87 SER A C 1
ATOM 691 O O . SER A 1 87 ? -26.728 0.034 -1.771 1.00 71.00 87 SER A O 1
ATOM 693 N N . GLU A 1 88 ? -27.606 -1.267 -3.382 1.00 63.22 88 GLU A N 1
ATOM 694 C CA . GLU A 1 88 ? -28.551 -0.263 -3.892 1.00 63.22 88 GLU A CA 1
ATOM 695 C C . GLU A 1 88 ? -29.818 -0.150 -3.022 1.00 63.22 88 GLU A C 1
ATOM 697 O O . GLU A 1 88 ? -30.556 0.826 -3.118 1.00 63.22 88 GLU A O 1
ATOM 702 N N . CYS A 1 89 ? -30.071 -1.117 -2.132 1.00 55.28 89 CYS A N 1
ATOM 703 C CA . CYS A 1 89 ? -31.243 -1.133 -1.256 1.00 55.28 89 CYS A CA 1
ATOM 704 C C . CYS A 1 89 ? -30.881 -0.665 0.158 1.00 55.28 89 CYS A C 1
ATOM 706 O O . CYS A 1 89 ? -30.875 -1.461 1.096 1.00 55.28 89 CYS A O 1
ATOM 708 N N . ALA A 1 90 ? -30.561 0.618 0.310 1.00 55.03 90 ALA A N 1
ATOM 709 C CA . ALA A 1 90 ? -30.628 1.285 1.605 1.00 55.03 90 ALA A CA 1
ATOM 710 C C . ALA A 1 90 ? -31.958 2.045 1.680 1.00 55.03 90 ALA A C 1
ATOM 712 O O . ALA A 1 90 ? -32.277 2.832 0.786 1.00 55.03 90 ALA A O 1
ATOM 713 N N . ALA A 1 91 ? -32.752 1.811 2.728 1.00 67.19 91 ALA A N 1
ATOM 714 C CA . ALA A 1 91 ? -33.874 2.695 3.030 1.00 67.19 91 ALA A CA 1
ATOM 715 C C . ALA A 1 91 ? -33.347 4.141 3.195 1.00 67.19 91 ALA A C 1
ATOM 717 O O . ALA A 1 91 ? -32.202 4.312 3.632 1.00 67.19 91 ALA A O 1
ATOM 718 N N . PRO A 1 92 ? -34.125 5.190 2.858 1.00 56.00 92 PRO A N 1
ATOM 719 C CA . PRO A 1 92 ? -33.664 6.575 2.958 1.00 56.00 92 PRO A CA 1
ATOM 720 C C . PRO A 1 92 ? -33.119 6.875 4.367 1.00 56.00 92 PRO A C 1
ATOM 722 O O . PRO A 1 92 ? -33.879 6.895 5.331 1.00 56.00 92 PRO A O 1
ATOM 725 N N . GLY A 1 93 ? -31.801 7.074 4.492 1.00 64.56 93 GLY A N 1
ATOM 726 C CA . GLY A 1 93 ? -31.120 7.337 5.770 1.00 64.56 93 GLY A CA 1
ATOM 727 C C . GLY A 1 93 ? -30.195 6.227 6.291 1.00 64.56 93 GLY A C 1
ATOM 728 O O . GLY A 1 93 ? -29.432 6.488 7.221 1.00 64.56 93 GLY A O 1
ATOM 729 N N . GLU A 1 94 ? -30.188 5.027 5.701 1.00 63.75 94 GLU A N 1
ATOM 730 C CA . GLU A 1 94 ? -29.213 3.979 6.040 1.00 63.75 94 GLU A CA 1
ATOM 731 C C . GLU A 1 94 ? -27.950 4.100 5.167 1.00 63.75 94 GLU A C 1
ATOM 733 O O . GLU A 1 94 ? -28.019 4.416 3.979 1.00 63.75 94 GLU A O 1
ATOM 738 N N . LYS A 1 95 ? -26.763 3.884 5.750 1.00 62.62 95 LYS A N 1
ATOM 739 C CA . LYS A 1 95 ? -25.509 3.887 4.978 1.00 62.62 95 LYS A CA 1
ATOM 740 C C . LYS A 1 95 ? -25.504 2.681 4.027 1.00 62.62 95 LYS A C 1
ATOM 742 O O . LYS A 1 95 ? -25.893 1.596 4.465 1.00 62.62 95 LYS A O 1
ATOM 747 N N . PRO A 1 96 ? -25.041 2.827 2.771 1.00 67.19 96 PRO A N 1
ATOM 748 C CA . PRO A 1 96 ? -25.010 1.718 1.825 1.00 67.19 96 PRO A CA 1
ATOM 749 C C . PRO A 1 96 ? -24.210 0.554 2.417 1.00 67.19 96 PRO A C 1
ATOM 751 O O . PRO A 1 96 ? -23.065 0.707 2.850 1.00 67.19 96 PRO A O 1
ATOM 754 N N . GLN A 1 97 ? -24.834 -0.622 2.490 1.00 64.62 97 GLN A N 1
ATOM 755 C CA . GLN A 1 97 ? -24.174 -1.800 3.038 1.00 64.62 97 GLN A CA 1
ATOM 756 C C . GLN A 1 97 ? -23.211 -2.385 2.001 1.00 64.62 97 GLN A C 1
ATOM 758 O O . GLN A 1 97 ? -23.572 -2.637 0.854 1.00 64.62 97 GLN A O 1
ATOM 763 N N . PHE A 1 98 ? -21.970 -2.633 2.407 1.00 75.56 98 PHE A N 1
ATOM 764 C CA . PHE A 1 98 ? -20.956 -3.238 1.549 1.00 75.56 98 PHE A CA 1
ATOM 765 C C . PHE A 1 98 ? -21.243 -4.737 1.319 1.00 75.56 98 PHE A C 1
ATOM 767 O O . PHE A 1 98 ? -21.099 -5.547 2.249 1.00 75.56 98 PHE A O 1
ATOM 774 N N . LEU A 1 99 ? -21.637 -5.120 0.094 1.00 70.62 99 LEU A N 1
ATOM 775 C CA . LEU A 1 99 ? -21.983 -6.506 -0.269 1.00 70.62 99 LEU A CA 1
ATOM 776 C C . LEU A 1 99 ? -20.745 -7.368 -0.558 1.00 70.62 99 LEU A C 1
ATOM 778 O O . LEU A 1 99 ? -20.760 -8.568 -0.276 1.00 70.62 99 LEU A O 1
ATOM 782 N N . GLY A 1 100 ? -19.675 -6.773 -1.092 1.00 77.25 100 GLY A N 1
ATOM 783 C CA . GLY A 1 100 ? -18.407 -7.453 -1.379 1.00 77.25 100 GLY A CA 1
ATOM 784 C C . GLY A 1 100 ? -17.736 -6.978 -2.669 1.00 77.25 100 GLY A C 1
ATOM 785 O O . GLY A 1 100 ? -18.209 -6.058 -3.332 1.00 77.25 100 GLY A O 1
ATOM 786 N N . VAL A 1 101 ? -16.624 -7.618 -3.033 1.00 84.06 101 VAL A N 1
ATOM 787 C CA . VAL A 1 101 ? -15.838 -7.298 -4.240 1.00 84.06 101 VAL A CA 1
ATOM 788 C C . VAL A 1 101 ? -16.134 -8.291 -5.366 1.00 84.06 101 VAL A C 1
ATOM 790 O O . VAL A 1 101 ? -16.205 -9.503 -5.144 1.00 84.06 101 VAL A O 1
ATOM 793 N N . LYS A 1 102 ? -16.264 -7.797 -6.603 1.00 85.56 102 LYS A N 1
ATOM 794 C CA . LYS A 1 102 ? -16.306 -8.644 -7.806 1.00 85.56 102 LYS A CA 1
ATOM 795 C C . LYS A 1 102 ? -14.895 -9.102 -8.180 1.00 85.56 102 LYS A C 1
ATOM 797 O O . LYS A 1 102 ? -14.099 -8.344 -8.713 1.00 85.56 102 LYS A O 1
ATOM 802 N N . GLU A 1 103 ? -14.589 -10.373 -7.949 1.00 85.00 103 GLU A N 1
ATOM 803 C CA . GLU A 1 103 ? -13.276 -10.946 -8.269 1.00 85.00 103 GLU A CA 1
ATOM 804 C C . GLU A 1 103 ? -13.154 -11.313 -9.756 1.00 85.00 103 GLU A C 1
ATOM 806 O O . GLU A 1 103 ? -13.579 -12.396 -10.185 1.00 85.00 103 GLU A O 1
ATOM 811 N N . GLN A 1 104 ? -12.530 -10.436 -10.540 1.00 87.75 104 GLN A N 1
ATOM 812 C CA . GLN A 1 104 ? -12.355 -10.596 -11.984 1.00 87.75 104 GLN A CA 1
ATOM 813 C C . GLN A 1 104 ? -10.874 -10.744 -12.347 1.00 87.75 104 GLN A C 1
ATOM 815 O O . GLN A 1 104 ? -10.019 -10.049 -11.816 1.00 87.75 104 GLN A O 1
ATOM 820 N N . ARG A 1 105 ? -10.566 -11.661 -13.275 1.00 88.50 105 ARG A N 1
ATOM 821 C CA . ARG A 1 105 ? -9.206 -11.816 -13.835 1.00 88.50 105 ARG A CA 1
ATOM 822 C C . ARG A 1 105 ? 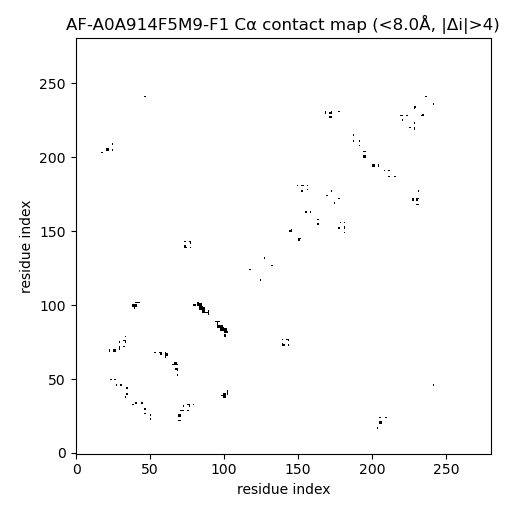-8.990 -10.976 -15.095 1.00 88.50 105 ARG A C 1
ATOM 824 O O . ARG A 1 105 ? -7.865 -10.603 -15.404 1.00 88.50 105 ARG A O 1
ATOM 831 N N . LEU A 1 106 ? -10.074 -10.685 -15.816 1.00 90.56 106 LEU A N 1
ATOM 832 C CA . LEU A 1 106 ? -10.032 -10.011 -17.111 1.00 90.56 106 LEU A CA 1
ATOM 833 C C . LEU A 1 106 ? -9.499 -8.580 -17.008 1.00 90.56 106 LEU A C 1
ATOM 835 O O . LEU A 1 106 ? -8.742 -8.162 -17.871 1.00 90.56 106 LEU A O 1
ATOM 839 N N . THR A 1 107 ? -9.853 -7.852 -15.951 1.00 91.88 107 THR A N 1
ATOM 840 C CA . THR A 1 107 ? -9.436 -6.458 -15.746 1.00 91.88 107 THR A CA 1
ATOM 841 C C . THR A 1 107 ? -7.916 -6.322 -15.653 1.00 91.88 107 THR A C 1
ATOM 843 O O . THR A 1 107 ? -7.340 -5.446 -16.292 1.00 91.88 107 THR A O 1
ATOM 846 N N . ALA A 1 108 ? -7.262 -7.231 -14.922 1.00 88.38 108 ALA A N 1
ATOM 847 C CA . ALA A 1 108 ? -5.810 -7.272 -14.792 1.00 88.38 108 ALA A CA 1
ATOM 848 C C . ALA A 1 108 ? -5.116 -7.700 -16.094 1.00 88.38 108 ALA A C 1
ATOM 850 O O . ALA A 1 108 ? -4.092 -7.132 -16.460 1.00 88.38 108 ALA A O 1
ATOM 851 N N . ILE A 1 109 ? -5.664 -8.676 -16.824 1.00 92.88 109 ILE A N 1
ATOM 852 C CA . ILE A 1 109 ? -5.097 -9.088 -18.120 1.00 92.88 109 ILE A CA 1
ATOM 853 C C . ILE A 1 109 ? -5.225 -7.946 -19.132 1.00 92.88 109 ILE A C 1
ATOM 855 O O . ILE A 1 109 ? -4.258 -7.601 -19.807 1.00 92.88 109 ILE A O 1
ATOM 859 N N . LEU A 1 110 ? -6.399 -7.319 -19.198 1.00 94.25 110 LEU A N 1
ATOM 860 C CA . LEU A 1 110 ? -6.674 -6.223 -20.118 1.00 94.25 110 LEU A CA 1
ATOM 861 C C . LEU A 1 110 ? -5.771 -5.016 -19.840 1.00 94.25 110 LEU A C 1
ATOM 863 O O . LEU A 1 110 ? -5.252 -4.434 -20.787 1.00 94.25 110 LEU A O 1
ATOM 867 N N . SER A 1 111 ? -5.525 -4.666 -18.572 1.00 92.12 111 SER A N 1
ATOM 868 C CA . SER A 1 111 ? -4.622 -3.558 -18.241 1.00 92.12 111 SER A CA 1
ATOM 869 C C . SER A 1 111 ? -3.193 -3.817 -18.725 1.00 92.12 111 SER A C 1
ATOM 871 O O . SER A 1 111 ? -2.600 -2.934 -19.339 1.00 92.12 111 SER A O 1
ATOM 873 N N . HIS A 1 112 ? -2.663 -5.031 -18.550 1.00 92.12 112 HIS A N 1
ATOM 874 C CA . HIS A 1 112 ? -1.325 -5.387 -19.037 1.00 92.12 112 HIS A CA 1
ATOM 875 C C . HIS A 1 112 ? -1.252 -5.431 -20.568 1.00 92.12 112 HIS A C 1
ATOM 877 O O . HIS A 1 112 ? -0.262 -4.984 -21.144 1.00 92.12 112 HIS A O 1
ATOM 883 N N . VAL A 1 113 ? -2.309 -5.898 -21.241 1.00 93.94 113 VAL A N 1
ATOM 884 C CA . VAL A 1 113 ? -2.402 -5.857 -22.710 1.00 93.94 113 VAL A CA 1
ATOM 885 C C . VAL A 1 113 ? -2.423 -4.413 -23.218 1.00 93.94 113 VAL A C 1
ATOM 887 O O . VAL A 1 113 ? -1.723 -4.097 -24.176 1.00 93.94 113 VAL A O 1
ATOM 890 N N . ILE A 1 114 ? -3.165 -3.517 -22.561 1.00 93.44 114 ILE A N 1
ATOM 891 C CA . ILE A 1 114 ? -3.197 -2.090 -22.913 1.00 93.44 114 ILE A CA 1
ATOM 892 C C . ILE A 1 114 ? -1.833 -1.434 -22.656 1.00 93.44 114 ILE A C 1
ATOM 894 O O . ILE A 1 114 ? -1.377 -0.658 -23.492 1.00 93.44 114 ILE A O 1
ATOM 898 N N . ILE A 1 115 ? -1.145 -1.773 -21.559 1.00 92.88 115 ILE A N 1
ATOM 899 C CA . ILE A 1 115 ? 0.223 -1.298 -21.290 1.00 92.88 115 ILE A CA 1
ATOM 900 C C . ILE A 1 115 ? 1.179 -1.767 -22.393 1.00 92.88 115 ILE A C 1
ATOM 902 O O . ILE A 1 115 ? 1.968 -0.965 -22.884 1.00 92.88 115 ILE A O 1
ATOM 906 N N . LEU A 1 116 ? 1.079 -3.018 -22.845 1.00 92.31 116 LEU A N 1
ATOM 907 C CA . LEU A 1 116 ? 1.893 -3.521 -23.955 1.00 92.31 116 LEU A CA 1
ATOM 908 C C . LEU A 1 116 ? 1.559 -2.814 -25.281 1.00 92.31 116 LEU A C 1
ATOM 910 O O . LEU A 1 116 ? 2.454 -2.440 -26.035 1.00 92.31 116 LEU A O 1
ATOM 914 N N . CYS A 1 117 ? 0.274 -2.576 -25.548 1.00 92.31 117 CYS A N 1
ATOM 915 C CA . CYS A 1 117 ? -0.198 -1.870 -26.739 1.00 92.31 117 CYS A CA 1
ATOM 916 C C . CYS A 1 117 ? 0.120 -0.359 -26.710 1.00 92.31 117 CYS A C 1
ATOM 918 O O . CYS A 1 117 ? 0.157 0.286 -27.759 1.00 92.31 117 CYS A O 1
ATOM 920 N N . SER A 1 118 ? 0.405 0.210 -25.532 1.00 94.06 118 SER A N 1
ATOM 921 C CA . SER A 1 118 ? 0.645 1.647 -25.340 1.00 94.06 118 SER A CA 1
ATOM 922 C C . SER A 1 118 ? 1.776 2.206 -26.207 1.00 94.06 118 SER A C 1
ATOM 924 O O . SER A 1 118 ? 1.709 3.366 -26.610 1.00 94.06 118 SER A O 1
ATOM 926 N N . VAL A 1 119 ? 2.756 1.373 -26.585 1.00 91.81 119 VAL A N 1
ATOM 927 C CA . VAL A 1 119 ? 3.853 1.750 -27.491 1.00 91.81 119 VAL A CA 1
ATOM 928 C C . VAL A 1 119 ? 3.311 2.262 -28.831 1.00 91.81 119 VAL A C 1
ATOM 930 O O . VAL A 1 119 ? 3.781 3.284 -29.332 1.00 91.81 119 VAL A O 1
ATOM 933 N N . PHE A 1 120 ? 2.264 1.634 -29.372 1.00 92.44 120 PHE A N 1
ATOM 934 C CA . PHE A 1 120 ? 1.616 2.073 -30.613 1.00 92.44 120 PHE A CA 1
ATOM 935 C C . PHE A 1 120 ? 0.766 3.337 -30.421 1.00 92.44 120 PHE A C 1
ATOM 937 O O . PHE A 1 120 ? 0.633 4.141 -31.340 1.00 92.44 120 PHE A O 1
ATOM 944 N N . LEU A 1 121 ? 0.230 3.552 -29.215 1.00 89.19 121 LEU A N 1
ATOM 945 C CA . LEU A 1 121 ? -0.592 4.714 -28.858 1.00 89.19 121 LEU A CA 1
ATOM 946 C C . LEU A 1 121 ? 0.234 5.894 -28.310 1.00 89.19 121 LEU A C 1
ATOM 948 O O . LEU A 1 121 ? -0.334 6.868 -27.812 1.00 89.19 121 LEU A O 1
ATOM 952 N N . THR A 1 122 ? 1.565 5.859 -28.432 1.00 90.06 122 THR A N 1
ATOM 953 C CA . THR A 1 122 ? 2.463 6.899 -27.902 1.00 90.06 122 THR A CA 1
ATOM 954 C C . THR A 1 122 ? 2.086 8.308 -28.379 1.00 90.06 122 THR A C 1
ATOM 956 O O . THR A 1 122 ? 2.156 9.258 -27.599 1.00 90.06 122 THR A O 1
ATOM 959 N N . SER A 1 123 ? 1.641 8.464 -29.632 1.00 90.62 123 SER A N 1
ATOM 960 C CA . SER A 1 123 ? 1.202 9.760 -30.173 1.00 90.62 123 SER A CA 1
ATOM 961 C C . SER A 1 123 ? 0.017 10.350 -29.409 1.00 90.62 123 SER A C 1
ATOM 963 O O . SER A 1 123 ? -0.039 11.561 -29.245 1.00 90.62 123 SER A O 1
ATOM 965 N N . LEU A 1 124 ? -0.888 9.506 -28.906 1.00 90.06 124 LEU A N 1
ATOM 966 C CA . LEU A 1 124 ? -2.041 9.922 -28.109 1.00 90.06 124 LEU A CA 1
ATOM 967 C C . LEU A 1 124 ? -1.654 10.186 -26.648 1.00 90.06 124 LEU A C 1
ATOM 969 O O . LEU A 1 124 ? -2.083 11.176 -26.065 1.00 90.06 124 LEU A O 1
ATOM 973 N N . ILE A 1 125 ? -0.805 9.336 -26.061 1.00 89.38 125 ILE A N 1
ATOM 974 C CA . ILE A 1 125 ? -0.381 9.451 -24.653 1.00 89.38 125 ILE A CA 1
ATOM 975 C C . ILE A 1 125 ? 0.384 10.759 -24.403 1.00 89.38 125 ILE A C 1
ATOM 977 O O . ILE A 1 125 ? 0.236 11.362 -23.343 1.00 89.38 125 ILE A O 1
ATOM 981 N N . LYS A 1 126 ? 1.143 11.250 -25.392 1.00 90.62 126 LYS A N 1
ATOM 982 C CA . LYS A 1 126 ? 1.852 12.540 -25.316 1.00 90.62 126 LYS A CA 1
ATOM 983 C C . LYS A 1 126 ? 0.934 13.751 -25.131 1.00 90.62 126 LYS A C 1
ATOM 985 O O . LYS A 1 126 ? 1.406 14.775 -24.648 1.00 90.62 126 LYS A O 1
ATOM 990 N N . LEU A 1 127 ? -0.347 13.656 -25.503 1.00 93.69 127 LEU A N 1
ATOM 991 C CA . LEU A 1 127 ? -1.305 14.743 -25.282 1.00 93.69 127 LEU A CA 1
ATOM 992 C C . LEU A 1 127 ? -1.699 14.867 -23.808 1.00 93.69 127 LEU A C 1
ATOM 994 O O . LEU A 1 127 ? -2.236 15.900 -23.417 1.00 93.69 127 LEU A O 1
ATOM 998 N N . VAL A 1 128 ? -1.456 13.838 -22.989 1.00 92.44 128 VAL A N 1
ATOM 999 C CA . VAL A 1 128 ? -1.842 13.852 -21.579 1.00 92.44 128 VAL A CA 1
ATOM 1000 C C . VAL A 1 128 ? -0.794 14.635 -20.777 1.00 92.44 128 VAL A C 1
ATOM 1002 O O . VAL A 1 128 ? 0.352 14.195 -20.660 1.00 92.44 128 VAL A O 1
ATOM 1005 N N . PRO A 1 129 ? -1.152 15.794 -20.200 1.00 93.75 129 PRO A N 1
ATOM 1006 C CA . PRO A 1 129 ? -0.194 16.631 -19.495 1.00 93.75 129 PRO A CA 1
ATOM 1007 C C . PRO A 1 129 ? 0.188 16.000 -18.144 1.00 93.75 129 PRO A C 1
ATOM 1009 O O . PRO A 1 129 ? -0.668 15.527 -17.395 1.00 93.75 129 PRO A O 1
ATOM 1012 N N . LEU A 1 130 ? 1.479 16.049 -17.793 1.00 92.56 130 LEU A N 1
ATOM 1013 C CA . LEU A 1 130 ? 2.019 15.525 -16.525 1.00 92.56 130 LEU A CA 1
ATOM 1014 C C . LEU A 1 130 ? 1.256 15.996 -15.263 1.00 92.56 130 LEU A C 1
ATOM 1016 O O . LEU A 1 130 ? 1.028 15.162 -14.385 1.00 92.56 130 LEU A O 1
ATOM 1020 N N . PRO A 1 131 ? 0.792 17.263 -15.153 1.00 95.25 131 PRO A N 1
ATOM 1021 C CA . PRO A 1 131 ? -0.037 17.707 -14.029 1.00 95.25 131 PRO A CA 1
ATOM 1022 C C . PRO A 1 131 ? -1.291 16.859 -13.775 1.00 95.25 131 PRO A C 1
ATOM 1024 O O . PRO A 1 131 ? -1.667 16.665 -12.620 1.00 95.25 131 PRO A O 1
ATOM 1027 N N . VAL A 1 132 ? -1.920 16.317 -14.825 1.00 95.12 132 VAL A N 1
ATOM 1028 C CA . VAL A 1 132 ? -3.116 15.468 -14.687 1.00 95.12 132 VAL A CA 1
ATOM 1029 C C . VAL A 1 132 ? -2.753 14.130 -14.050 1.00 95.12 132 VAL A C 1
ATOM 1031 O O . VAL A 1 132 ? -3.448 13.683 -13.138 1.00 95.12 132 VAL A O 1
ATOM 1034 N N . LEU A 1 133 ? -1.634 13.520 -14.456 1.00 92.38 133 LEU A N 1
ATOM 1035 C CA . LEU A 1 133 ? -1.154 12.274 -13.851 1.00 92.38 133 LEU A CA 1
ATOM 1036 C C . LEU A 1 133 ? -0.839 12.481 -12.369 1.00 92.38 133 LEU A C 1
ATOM 1038 O O . LEU A 1 133 ? -1.240 11.668 -11.541 1.00 92.38 133 LEU A O 1
ATOM 1042 N N . THR A 1 134 ? -0.185 13.591 -12.018 1.00 94.12 134 THR A N 1
ATOM 1043 C CA . THR A 1 134 ? 0.090 13.938 -10.616 1.00 94.12 134 THR A CA 1
ATOM 1044 C C . THR A 1 134 ? -1.199 14.090 -9.804 1.00 94.12 134 THR A C 1
ATOM 1046 O O . THR A 1 134 ? -1.265 13.601 -8.678 1.00 94.12 134 THR A O 1
ATOM 1049 N N . GLY A 1 135 ? -2.244 14.700 -10.374 1.00 95.50 135 GLY A N 1
ATOM 1050 C CA . GLY A 1 135 ? -3.562 14.795 -9.737 1.00 95.50 135 GLY A CA 1
ATOM 1051 C C . GLY A 1 135 ? -4.203 13.426 -9.488 1.00 95.50 135 GLY A C 1
ATOM 1052 O O . GLY A 1 135 ? -4.701 13.165 -8.394 1.00 95.50 135 GLY A O 1
ATOM 1053 N N . ILE A 1 136 ? -4.122 12.520 -10.465 1.00 93.69 136 ILE A N 1
ATOM 1054 C CA . ILE A 1 136 ? -4.624 11.145 -10.338 1.00 93.69 136 ILE A CA 1
ATOM 1055 C C . ILE A 1 136 ? -3.826 10.362 -9.280 1.00 93.69 136 ILE A C 1
ATOM 1057 O O . ILE A 1 136 ? -4.419 9.667 -8.455 1.00 93.69 136 ILE A O 1
ATOM 1061 N N . PHE A 1 137 ? -2.495 10.494 -9.247 1.00 93.12 137 PHE A N 1
ATOM 1062 C CA . PHE A 1 137 ? -1.663 9.869 -8.215 1.00 93.12 137 PHE A CA 1
ATOM 1063 C C . PHE A 1 137 ? -1.980 10.399 -6.813 1.00 93.12 137 PHE A C 1
ATOM 1065 O O . PHE A 1 137 ? -2.051 9.610 -5.870 1.00 93.12 137 PHE A O 1
ATOM 1072 N N . LEU A 1 138 ? -2.224 11.705 -6.670 1.00 94.19 138 LEU A N 1
ATOM 1073 C CA . LEU A 1 138 ? -2.646 12.298 -5.402 1.00 94.19 138 LEU A CA 1
ATOM 1074 C C . LEU A 1 138 ? -4.011 11.753 -4.961 1.00 94.19 138 LEU A C 1
ATOM 1076 O O . LEU A 1 138 ? -4.159 11.355 -3.807 1.00 94.19 138 LEU A O 1
ATOM 1080 N N . TYR A 1 139 ? -4.982 11.683 -5.875 1.00 92.31 139 TYR A N 1
ATOM 1081 C CA . TYR A 1 139 ? -6.299 11.104 -5.605 1.00 92.31 139 TYR A CA 1
ATOM 1082 C C . TYR A 1 139 ? -6.195 9.646 -5.141 1.00 92.31 139 TYR A C 1
ATOM 1084 O O . TYR A 1 139 ? -6.729 9.302 -4.087 1.00 92.31 139 TYR A O 1
ATOM 1092 N N . MET A 1 140 ? -5.444 8.810 -5.868 1.00 91.69 140 MET A N 1
ATOM 1093 C CA . MET A 1 140 ? -5.195 7.418 -5.475 1.00 91.69 140 MET A CA 1
ATOM 1094 C C . MET A 1 140 ? -4.538 7.323 -4.091 1.00 91.69 140 MET A C 1
ATOM 1096 O O . MET A 1 140 ? -4.917 6.474 -3.285 1.00 91.69 140 MET A O 1
ATOM 1100 N N . GLY A 1 141 ? -3.589 8.214 -3.787 1.00 91.50 141 GLY A N 1
ATOM 1101 C CA . GLY A 1 141 ? -2.960 8.293 -2.471 1.00 91.50 141 GLY A CA 1
ATOM 1102 C C . GLY A 1 141 ? -3.960 8.613 -1.357 1.00 91.50 141 GLY A C 1
ATOM 1103 O O . GLY A 1 141 ? -3.988 7.922 -0.342 1.00 91.50 141 GLY A O 1
ATOM 1104 N N . VAL A 1 142 ? -4.817 9.619 -1.547 1.00 91.25 142 VAL A N 1
ATOM 1105 C CA . VAL A 1 142 ? -5.810 10.031 -0.541 1.00 91.25 142 VAL A CA 1
ATOM 1106 C C . VAL A 1 142 ? -6.879 8.955 -0.333 1.00 91.25 142 VAL A C 1
ATOM 1108 O O . VAL A 1 142 ? -7.157 8.587 0.809 1.00 91.25 142 VAL A O 1
ATOM 1111 N N . VAL A 1 143 ? -7.452 8.404 -1.405 1.00 88.69 143 VAL A N 1
ATOM 1112 C CA . VAL A 1 143 ? -8.504 7.375 -1.308 1.00 88.69 143 VAL A CA 1
ATOM 1113 C C . VAL A 1 143 ? -7.976 6.098 -0.655 1.00 88.69 143 VAL A C 1
ATOM 1115 O O . VAL A 1 143 ? -8.618 5.556 0.247 1.00 88.69 143 VAL A O 1
ATOM 1118 N N . SER A 1 144 ? -6.760 5.671 -1.012 1.00 87.94 144 SER A N 1
ATOM 1119 C CA . SER A 1 144 ? -6.124 4.507 -0.387 1.00 87.94 144 SER A CA 1
ATOM 1120 C C . SER A 1 144 ? -5.887 4.687 1.119 1.00 87.94 144 SER A C 1
ATOM 1122 O O . SER A 1 144 ? -5.850 3.686 1.837 1.00 87.94 144 SER A O 1
ATOM 1124 N N . LEU A 1 145 ? -5.720 5.922 1.608 1.00 87.88 145 LEU A N 1
ATOM 1125 C CA . LEU A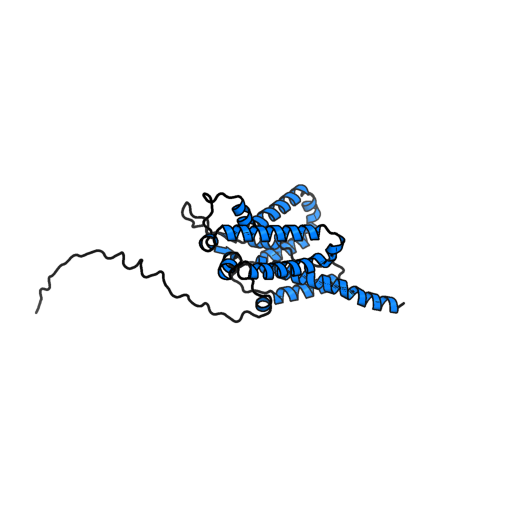 1 145 ? -5.550 6.222 3.034 1.00 87.88 145 LEU A CA 1
ATOM 1126 C C . LEU A 1 145 ? -6.890 6.234 3.786 1.00 87.88 145 LEU A C 1
ATOM 1128 O O . LEU A 1 145 ? -6.981 5.686 4.884 1.00 87.88 145 LEU A O 1
ATOM 1132 N N . LEU A 1 146 ? -7.948 6.804 3.199 1.00 83.50 146 LEU A N 1
ATOM 1133 C CA . LEU A 1 146 ? -9.275 6.892 3.832 1.00 83.50 146 LEU A CA 1
ATOM 1134 C C . LEU A 1 146 ? -9.888 5.514 4.141 1.00 83.50 146 LEU A C 1
ATOM 1136 O O . LEU A 1 146 ? -10.602 5.359 5.133 1.00 83.50 146 LEU A O 1
ATOM 1140 N N . GLY A 1 147 ? -9.565 4.495 3.336 1.00 76.00 147 GLY A N 1
ATOM 1141 C CA . GLY A 1 147 ? -9.990 3.106 3.552 1.00 76.00 147 GLY A CA 1
ATOM 1142 C C . GLY A 1 147 ? -9.263 2.361 4.688 1.00 76.00 147 GLY A C 1
ATOM 1143 O O . GLY A 1 147 ? -9.578 1.197 4.974 1.00 76.00 147 GLY A O 1
ATOM 1144 N N . GLN A 1 148 ? -8.273 2.982 5.341 1.00 83.56 148 GLN A N 1
ATOM 1145 C CA . GLN A 1 148 ? -7.523 2.370 6.438 1.00 83.56 148 GLN A CA 1
ATOM 1146 C C . GLN A 1 148 ? -8.117 2.727 7.805 1.00 83.56 148 GLN A C 1
ATOM 1148 O O . GLN A 1 148 ? -8.268 3.898 8.155 1.00 83.56 148 GLN A O 1
ATOM 1153 N N . GLN A 1 149 ? -8.337 1.708 8.645 1.00 81.00 149 GLN A N 1
ATOM 1154 C CA . GLN A 1 149 ? -8.803 1.877 10.030 1.00 81.00 149 GLN A CA 1
ATOM 1155 C C . GLN A 1 149 ? -7.893 2.816 10.843 1.00 81.00 149 GLN A C 1
ATOM 1157 O O . GLN A 1 149 ? -8.356 3.540 11.718 1.00 81.00 149 GLN A O 1
ATOM 1162 N N . PHE A 1 150 ? -6.592 2.848 10.536 1.00 84.19 150 PHE A N 1
ATOM 1163 C CA . PHE A 1 150 ? -5.644 3.768 11.162 1.00 84.19 150 PHE A CA 1
ATOM 1164 C C . PHE A 1 150 ? -6.023 5.243 10.963 1.00 84.19 150 PHE A C 1
ATOM 1166 O O . PHE A 1 150 ? -6.057 5.992 11.936 1.00 84.19 150 PHE A O 1
ATOM 1173 N N . VAL A 1 151 ? -6.368 5.651 9.739 1.00 86.19 151 VAL A N 1
ATOM 1174 C CA . VAL A 1 151 ? -6.739 7.041 9.426 1.00 86.19 151 VAL A CA 1
ATOM 1175 C C . VAL A 1 151 ? -8.056 7.414 10.096 1.00 86.19 151 VAL A C 1
ATOM 1177 O O . VAL A 1 151 ? -8.172 8.498 10.662 1.00 86.19 151 VAL A O 1
ATOM 1180 N N . GLN A 1 152 ? -9.015 6.488 10.135 1.00 84.62 152 GLN A N 1
ATOM 1181 C CA . GLN A 1 152 ? -10.267 6.670 10.875 1.00 84.62 152 GLN A CA 1
ATOM 1182 C C . GLN A 1 152 ? -10.014 6.883 12.375 1.00 84.62 152 GLN A C 1
ATOM 1184 O O . GLN A 1 152 ? -10.635 7.745 12.996 1.00 84.62 152 GLN A O 1
ATOM 1189 N N . ARG A 1 153 ? -9.065 6.144 12.962 1.00 86.38 153 ARG A N 1
ATOM 1190 C CA . ARG A 1 153 ? -8.667 6.322 14.363 1.00 86.38 153 ARG A CA 1
ATOM 1191 C C . ARG A 1 153 ? -7.890 7.622 14.608 1.00 86.38 153 ARG A C 1
ATOM 1193 O O . ARG A 1 153 ? -8.064 8.221 15.664 1.00 86.38 153 ARG A O 1
ATOM 1200 N N . ILE A 1 154 ? -7.079 8.092 13.656 1.00 87.44 154 ILE A N 1
ATOM 1201 C CA . ILE A 1 154 ? -6.474 9.434 13.739 1.00 87.44 154 ILE A CA 1
ATOM 1202 C C . ILE A 1 154 ? -7.566 10.502 13.712 1.00 87.44 154 ILE A C 1
ATOM 1204 O O . ILE A 1 154 ? -7.561 11.388 14.559 1.00 87.44 154 ILE A O 1
ATOM 1208 N N . ALA A 1 155 ? -8.522 10.414 12.784 1.00 85.50 155 ALA A N 1
ATOM 1209 C CA . ALA A 1 155 ? -9.637 11.356 12.713 1.00 85.50 155 ALA A CA 1
ATOM 1210 C C . ALA A 1 155 ? -10.434 11.383 14.029 1.00 85.50 155 ALA A C 1
ATOM 1212 O O . ALA A 1 155 ? -10.851 12.447 14.482 1.00 85.50 155 ALA A O 1
ATOM 1213 N N . LEU A 1 156 ? -10.559 10.230 14.694 1.00 84.44 156 LEU A N 1
ATOM 1214 C CA . LEU A 1 156 ? -11.187 10.113 16.007 1.00 84.44 156 LEU A CA 1
ATOM 1215 C C . LEU A 1 156 ? -10.442 10.864 17.124 1.00 84.44 156 LEU A C 1
ATOM 1217 O O . LEU A 1 156 ? -11.079 11.321 18.067 1.00 84.44 156 LEU A O 1
ATOM 1221 N N . LEU A 1 157 ? -9.118 11.033 17.032 1.00 84.94 157 LEU A N 1
ATOM 1222 C CA . LEU A 1 157 ? -8.348 11.839 17.991 1.00 84.94 157 LEU A CA 1
ATOM 1223 C C . LEU A 1 157 ? -8.762 13.320 17.958 1.00 84.94 157 LEU A C 1
ATOM 1225 O O . LEU A 1 157 ? -8.724 13.986 18.988 1.00 84.94 157 LEU A O 1
ATOM 1229 N N . PHE A 1 158 ? -9.177 13.815 16.790 1.00 85.25 158 PHE A N 1
ATOM 1230 C CA . PHE A 1 158 ? -9.587 15.206 16.575 1.00 85.25 158 PHE A CA 1
ATOM 1231 C C . PHE A 1 158 ? -11.106 15.417 16.658 1.00 85.25 158 PHE A C 1
ATOM 1233 O O . PHE A 1 158 ? -11.579 16.547 16.548 1.00 85.25 158 PHE A O 1
ATOM 1240 N N . MET A 1 159 ? -11.885 14.351 16.857 1.00 82.00 159 MET A N 1
ATOM 1241 C CA . MET A 1 159 ? -13.343 14.411 16.896 1.00 82.00 159 MET A CA 1
ATOM 1242 C C . MET A 1 159 ? -13.855 14.520 18.343 1.00 82.00 159 MET A C 1
ATOM 1244 O O . MET A 1 159 ? -13.472 13.713 19.192 1.00 82.00 159 MET A O 1
ATOM 1248 N N . PRO A 1 160 ? -14.753 15.474 18.661 1.00 79.94 160 PRO A N 1
ATOM 1249 C CA . PRO A 1 160 ? -15.365 15.541 19.983 1.00 79.94 160 PRO A CA 1
ATOM 1250 C C . PRO A 1 160 ? -16.309 14.352 20.207 1.00 79.94 160 PRO A C 1
ATOM 1252 O O . PRO A 1 160 ? -17.040 13.951 19.302 1.00 79.94 160 PRO A O 1
ATOM 1255 N N . ILE A 1 161 ? -16.370 13.865 21.451 1.00 73.25 161 ILE A N 1
ATOM 1256 C CA . ILE A 1 161 ? -17.124 12.664 21.881 1.00 73.25 161 ILE A CA 1
ATOM 1257 C C . ILE A 1 161 ? -18.592 12.669 21.403 1.00 73.25 161 ILE A C 1
ATOM 1259 O O . ILE A 1 161 ? -19.173 11.621 21.151 1.00 73.25 161 ILE A O 1
ATOM 1263 N N . LYS A 1 162 ? -19.197 13.852 21.239 1.00 76.75 162 LYS A N 1
ATOM 1264 C CA . LYS A 1 162 ? -20.601 14.016 20.828 1.00 76.75 162 LYS A CA 1
ATOM 1265 C C . LYS A 1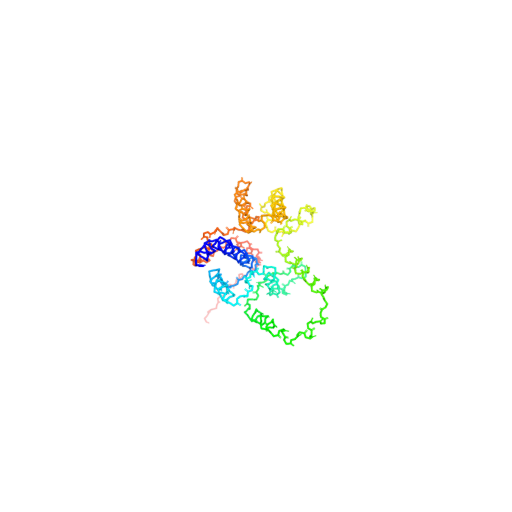 162 ? -20.887 13.653 19.364 1.00 76.75 162 LYS A C 1
ATOM 1267 O O . LYS A 1 162 ? -22.025 13.339 19.052 1.00 76.75 162 LYS A O 1
ATOM 1272 N N . HIS A 1 163 ? -19.892 13.726 18.478 1.00 78.06 163 HIS A N 1
ATOM 1273 C CA . HIS A 1 163 ? -20.060 13.491 17.032 1.00 78.06 163 HIS A CA 1
ATOM 1274 C C . HIS A 1 163 ? -19.481 12.146 16.588 1.00 78.06 163 HIS A C 1
ATOM 1276 O O . HIS A 1 163 ? -19.206 11.934 15.408 1.00 78.06 163 HIS A O 1
ATOM 1282 N N . GLN A 1 164 ? -19.236 11.258 17.545 1.00 75.38 164 GLN A N 1
ATOM 1283 C CA . GLN A 1 164 ? -18.493 10.046 17.304 1.00 75.38 164 GLN A CA 1
ATOM 1284 C C . GLN A 1 164 ? -19.329 9.029 16.508 1.00 75.38 164 GLN A C 1
ATOM 1286 O O . GLN A 1 164 ? -20.447 8.724 16.915 1.00 75.38 164 GLN A O 1
ATOM 1291 N N . PRO A 1 165 ? -18.822 8.500 15.380 1.00 74.81 165 PRO A N 1
ATOM 1292 C CA . PRO A 1 165 ? -19.545 7.503 14.600 1.00 74.81 165 PRO A CA 1
ATOM 1293 C C . PRO A 1 165 ? -19.698 6.187 15.372 1.00 74.81 165 PRO A C 1
ATOM 1295 O O . PRO A 1 165 ? -18.781 5.753 16.076 1.00 74.81 165 PRO A O 1
ATOM 1298 N N . ASP A 1 166 ? -20.835 5.522 15.164 1.00 68.88 166 ASP A N 1
ATOM 1299 C CA . ASP A 1 166 ? -21.167 4.224 15.757 1.00 68.88 166 ASP A CA 1
ATOM 1300 C C . ASP A 1 166 ? -20.360 3.080 15.126 1.00 68.88 166 ASP A C 1
ATOM 1302 O O . ASP A 1 166 ? -20.858 2.283 14.331 1.00 68.88 166 ASP A O 1
ATOM 1306 N N . TYR A 1 167 ? -19.077 2.989 15.471 1.00 74.50 167 TYR A N 1
ATOM 1307 C CA . TYR A 1 167 ? -18.263 1.832 15.123 1.00 74.50 167 TYR A CA 1
ATOM 1308 C C . TYR A 1 167 ? -18.447 0.698 16.136 1.00 74.50 167 TYR A C 1
ATOM 1310 O O . TYR A 1 167 ? -18.392 0.910 17.347 1.00 74.50 167 TYR A O 1
ATOM 1318 N N . THR A 1 168 ? -18.573 -0.542 15.656 1.00 68.19 168 THR A N 1
ATOM 1319 C CA . THR A 1 168 ? -18.742 -1.730 16.514 1.00 68.19 168 THR A CA 1
ATOM 1320 C C . THR A 1 168 ? -17.581 -1.912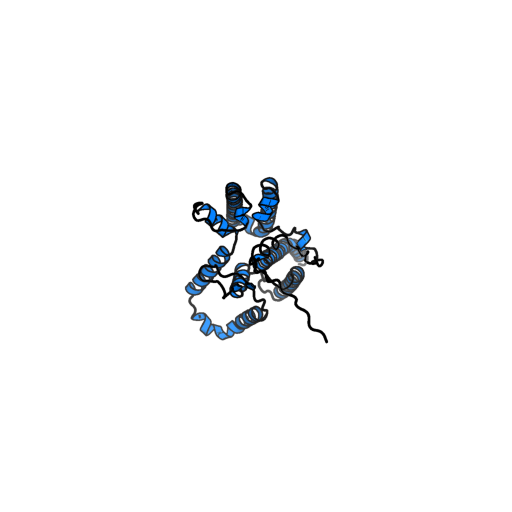 17.497 1.00 68.19 168 THR A C 1
ATOM 1322 O O . THR A 1 168 ? -17.813 -2.218 18.664 1.00 68.19 168 THR A O 1
ATOM 1325 N N . TRP A 1 169 ? -16.342 -1.650 17.063 1.00 69.75 169 TRP A N 1
ATOM 1326 C CA . TRP A 1 169 ? -15.145 -1.748 17.909 1.00 69.75 169 TRP A CA 1
ATOM 1327 C C . T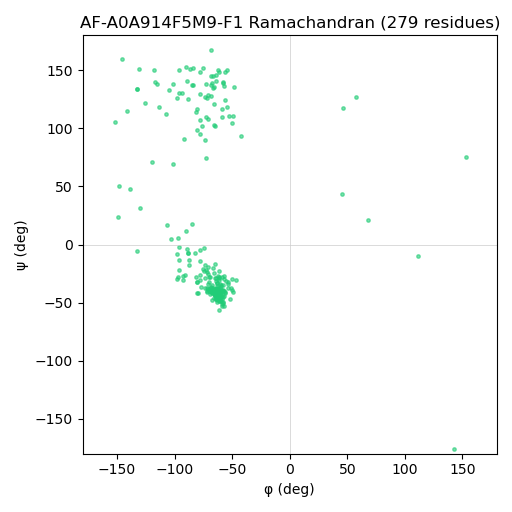RP A 1 169 ? -15.138 -0.729 19.051 1.00 69.75 169 TRP A C 1
ATOM 1329 O O . TRP A 1 169 ? -14.611 -0.997 20.126 1.00 69.75 169 TRP A O 1
ATOM 1339 N N . LEU A 1 170 ? -15.785 0.418 18.864 1.00 71.31 170 LEU A N 1
ATOM 1340 C CA . LEU A 1 170 ? -15.817 1.495 19.844 1.00 71.31 170 LEU A CA 1
ATOM 1341 C C . LEU A 1 170 ? -16.688 1.181 21.068 1.00 71.31 170 LEU A C 1
ATOM 1343 O O . LEU A 1 170 ? -16.472 1.730 22.145 1.00 71.31 170 LEU A O 1
ATOM 1347 N N . ARG A 1 171 ? -17.651 0.265 20.917 1.00 69.56 171 ARG A N 1
ATOM 1348 C CA . ARG A 1 171 ? -18.514 -0.198 22.011 1.00 69.56 171 ARG A CA 1
ATOM 1349 C C . ARG A 1 171 ? -17.779 -1.137 22.975 1.00 69.56 171 ARG A C 1
ATOM 1351 O O . ARG A 1 171 ? -18.184 -1.268 24.125 1.00 69.56 171 ARG A O 1
ATOM 1358 N N . THR A 1 172 ? -16.707 -1.784 22.519 1.00 71.12 172 THR A N 1
ATOM 1359 C CA . THR A 1 172 ? -15.984 -2.812 23.284 1.00 71.12 172 THR A CA 1
ATOM 1360 C C . THR A 1 172 ? -14.812 -2.242 24.089 1.00 71.12 172 THR A C 1
ATOM 1362 O O . THR A 1 172 ? -14.489 -2.768 25.152 1.00 71.12 172 THR A O 1
ATOM 1365 N N . VAL A 1 173 ? -14.177 -1.162 23.617 1.00 77.06 173 VAL A N 1
ATOM 1366 C CA . VAL A 1 173 ? -12.946 -0.601 24.206 1.00 77.06 173 VAL A CA 1
ATOM 1367 C C . VAL A 1 173 ? -13.140 0.812 24.746 1.00 77.06 173 VAL A C 1
ATOM 1369 O O . VAL A 1 173 ? -13.757 1.669 24.123 1.00 77.06 173 VAL A O 1
ATOM 1372 N N . LYS A 1 174 ? -12.532 1.096 25.905 1.00 79.12 174 LYS A N 1
ATOM 1373 C CA . LYS A 1 174 ? -12.550 2.434 26.516 1.00 79.12 174 LYS A CA 1
ATOM 1374 C C . LYS A 1 174 ? -11.767 3.440 25.660 1.00 79.12 174 LYS A C 1
ATOM 1376 O O . LYS A 1 174 ? -10.609 3.196 25.325 1.00 79.12 174 LYS A O 1
ATOM 1381 N N . MET A 1 175 ? -12.326 4.633 25.447 1.00 77.75 175 MET A N 1
ATOM 1382 C CA . MET A 1 175 ? -11.736 5.714 24.630 1.00 77.75 175 MET A CA 1
ATOM 1383 C C . MET A 1 175 ? -10.274 6.055 24.951 1.00 77.75 175 MET A C 1
ATOM 1385 O O . MET A 1 175 ? -9.458 6.222 24.048 1.00 77.75 175 MET A O 1
ATOM 1389 N N . LYS A 1 176 ? -9.895 6.092 26.237 1.00 82.56 176 LYS A N 1
ATOM 1390 C CA . LYS A 1 176 ? -8.508 6.380 26.653 1.00 82.56 176 LYS A CA 1
ATOM 1391 C C . LYS A 1 176 ? -7.498 5.373 26.084 1.00 82.56 176 LYS A C 1
ATOM 1393 O O . LYS A 1 176 ? -6.385 5.753 25.733 1.00 82.56 176 LYS A O 1
ATOM 1398 N N . ARG A 1 177 ? -7.889 4.098 25.977 1.00 82.94 177 ARG A N 1
ATOM 1399 C CA . ARG A 1 177 ? -7.052 3.024 25.420 1.00 82.94 177 ARG A CA 1
ATOM 1400 C C . ARG A 1 177 ? -6.936 3.150 23.903 1.00 82.94 177 ARG A C 1
ATOM 1402 O O . ARG A 1 177 ? -5.841 2.969 23.380 1.00 82.94 177 ARG A O 1
ATOM 1409 N N . VAL A 1 178 ? -8.017 3.548 23.226 1.00 83.25 178 VAL A N 1
ATOM 1410 C CA . VAL A 1 178 ? -8.006 3.843 21.784 1.00 83.25 178 VAL A CA 1
ATOM 1411 C C . VAL A 1 178 ? -7.020 4.973 21.473 1.00 83.25 178 VAL A C 1
ATOM 1413 O O . VAL A 1 178 ? -6.162 4.813 20.610 1.00 83.25 178 VAL A O 1
ATOM 1416 N N . HIS A 1 179 ? -7.067 6.081 22.221 1.00 86.31 179 HIS A N 1
ATO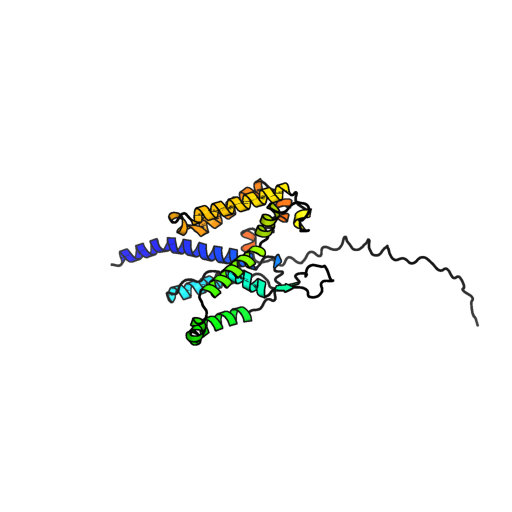M 1417 C CA . HIS A 1 179 ? -6.140 7.197 22.010 1.00 86.31 179 HIS A CA 1
ATOM 1418 C C . HIS A 1 179 ? -4.681 6.810 22.292 1.00 86.31 179 HIS A C 1
ATOM 1420 O O . HIS A 1 179 ? -3.803 7.110 21.482 1.00 86.31 179 HIS A O 1
ATOM 1426 N N . LEU A 1 180 ? -4.416 6.074 23.378 1.00 87.12 180 LEU A N 1
ATOM 1427 C CA . LEU A 1 180 ? -3.074 5.558 23.668 1.00 87.12 180 LEU A CA 1
ATOM 1428 C C . LEU A 1 180 ? -2.541 4.693 22.514 1.00 87.12 180 LEU A C 1
ATOM 1430 O O . LEU A 1 180 ? -1.403 4.866 22.085 1.00 87.12 180 LEU A O 1
ATOM 1434 N N . PHE A 1 181 ? -3.379 3.807 21.971 1.00 86.12 181 PHE A N 1
ATOM 1435 C CA . PHE A 1 181 ? -3.028 2.968 20.828 1.00 86.12 181 PHE A CA 1
ATOM 1436 C C . PHE A 1 181 ? -2.691 3.805 19.587 1.00 86.12 181 PHE A C 1
ATOM 1438 O O . PHE A 1 181 ? -1.662 3.580 18.951 1.00 86.12 181 PHE A O 1
ATOM 1445 N N . THR A 1 182 ? -3.503 4.821 19.274 1.00 88.00 182 THR A N 1
ATOM 1446 C CA . THR A 1 182 ? -3.237 5.712 18.134 1.00 88.00 182 THR A CA 1
ATOM 1447 C C . THR A 1 182 ? -1.949 6.511 18.285 1.00 88.00 182 THR A C 1
ATOM 1449 O O . THR A 1 182 ? -1.220 6.658 17.310 1.00 88.00 182 THR A O 1
ATOM 1452 N N . ILE A 1 18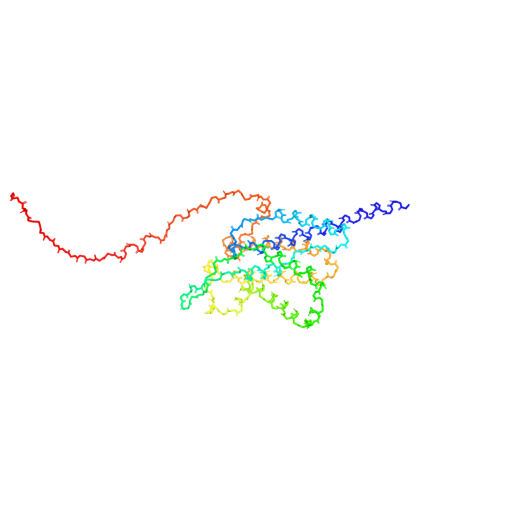3 ? -1.617 6.967 19.496 1.00 89.25 183 ILE A N 1
ATOM 1453 C CA . ILE A 1 183 ? -0.375 7.704 19.762 1.00 89.25 183 ILE A CA 1
ATOM 1454 C C . ILE A 1 183 ? 0.839 6.801 19.528 1.00 89.25 183 ILE A C 1
ATOM 1456 O O . ILE A 1 183 ? 1.786 7.213 18.863 1.00 89.25 183 ILE A O 1
ATOM 1460 N N . ILE A 1 184 ? 0.791 5.549 19.999 1.00 87.69 184 ILE A N 1
ATOM 1461 C CA . ILE A 1 184 ? 1.856 4.563 19.757 1.00 87.69 184 ILE A CA 1
ATOM 1462 C C . ILE A 1 184 ? 2.009 4.282 18.250 1.00 87.69 184 ILE A C 1
ATOM 1464 O O . ILE A 1 184 ? 3.132 4.197 17.746 1.00 87.69 184 ILE A O 1
ATOM 1468 N N . GLN A 1 185 ? 0.901 4.177 17.505 1.00 87.62 185 GLN A N 1
ATOM 1469 C CA . GLN A 1 185 ? 0.931 3.991 16.047 1.00 87.62 185 GLN A CA 1
ATOM 1470 C C . GLN A 1 185 ? 1.534 5.201 15.315 1.00 87.62 185 GLN A C 1
ATOM 1472 O O . GLN A 1 185 ? 2.379 5.019 14.439 1.00 87.62 185 GLN A O 1
ATOM 1477 N N . ILE A 1 186 ? 1.165 6.427 15.699 1.00 90.19 186 ILE A N 1
ATOM 1478 C CA . ILE A 1 186 ? 1.743 7.657 15.135 1.00 90.19 186 ILE A CA 1
ATOM 1479 C C . ILE A 1 186 ? 3.243 7.729 15.438 1.00 90.19 186 ILE A C 1
ATOM 1481 O O . ILE A 1 186 ? 4.033 7.965 14.527 1.00 90.19 186 ILE A O 1
ATOM 1485 N N . ALA A 1 187 ? 3.656 7.455 16.679 1.00 89.50 187 ALA A N 1
ATOM 1486 C CA . ALA A 1 187 ? 5.067 7.421 17.061 1.00 89.50 187 ALA A CA 1
ATOM 1487 C C . ALA A 1 187 ? 5.864 6.404 16.225 1.00 89.50 187 ALA A C 1
ATOM 1489 O O . ALA A 1 187 ? 6.976 6.693 15.788 1.00 89.50 187 ALA A O 1
ATOM 1490 N N . SER A 1 188 ? 5.266 5.245 15.933 1.00 85.25 188 SER A N 1
ATOM 1491 C CA . SER A 1 188 ? 5.876 4.217 15.082 1.00 85.25 188 SER A CA 1
ATOM 1492 C C . SER A 1 188 ? 6.073 4.694 13.637 1.00 85.25 188 SER A C 1
ATOM 1494 O O . SER A 1 188 ? 7.124 4.461 13.046 1.00 85.25 188 SER A O 1
ATOM 1496 N N . ILE A 1 189 ? 5.096 5.408 13.068 1.00 86.88 189 ILE A N 1
ATOM 1497 C CA . ILE A 1 189 ? 5.206 5.985 11.717 1.00 86.88 189 ILE A CA 1
ATOM 1498 C C . ILE A 1 189 ? 6.259 7.091 11.674 1.00 86.88 189 ILE A C 1
ATOM 1500 O O . ILE A 1 189 ? 7.048 7.139 10.733 1.00 86.88 189 ILE A O 1
ATOM 1504 N N . VAL A 1 190 ? 6.315 7.950 12.694 1.00 89.38 190 VAL A N 1
ATOM 1505 C CA . VAL A 1 190 ? 7.344 8.995 12.799 1.00 89.38 190 VAL A CA 1
ATOM 1506 C C . VAL A 1 190 ? 8.738 8.371 12.894 1.00 89.38 190 VAL A C 1
ATOM 1508 O O . VAL A 1 190 ? 9.649 8.826 12.206 1.00 89.38 190 VAL A O 1
ATOM 1511 N N . ALA A 1 191 ? 8.902 7.294 13.668 1.00 85.31 191 ALA A N 1
ATOM 1512 C CA . ALA A 1 191 ? 10.161 6.557 13.743 1.00 85.31 191 ALA A CA 1
ATOM 1513 C C . ALA A 1 191 ? 10.566 5.971 12.378 1.00 85.31 191 ALA A C 1
ATOM 1515 O O . ALA A 1 191 ? 11.703 6.157 11.944 1.00 85.31 191 ALA A O 1
ATOM 1516 N N . LEU A 1 192 ? 9.635 5.339 11.652 1.00 83.38 192 LEU A N 1
ATOM 1517 C CA . LEU A 1 192 ? 9.890 4.855 10.289 1.00 83.38 192 LEU A CA 1
ATOM 1518 C C . LEU A 1 192 ? 10.257 5.986 9.322 1.00 83.38 192 LEU A C 1
ATOM 1520 O O . LEU A 1 192 ? 11.139 5.824 8.478 1.00 83.38 192 LEU A O 1
ATOM 1524 N N . PHE A 1 193 ? 9.597 7.136 9.442 1.00 85.75 193 PHE A N 1
ATOM 1525 C CA . PHE A 1 193 ? 9.864 8.304 8.610 1.00 85.75 193 PHE A CA 1
ATOM 1526 C C . PHE A 1 193 ? 11.251 8.894 8.886 1.00 85.75 193 PHE A C 1
ATOM 1528 O O . PHE A 1 193 ? 11.976 9.214 7.945 1.00 85.75 193 PHE A O 1
ATOM 1535 N N . ALA A 1 194 ? 11.663 8.952 10.156 1.00 85.88 194 ALA A N 1
ATOM 1536 C CA . ALA A 1 194 ? 13.007 9.364 10.550 1.00 85.88 194 ALA A CA 1
ATOM 1537 C C . ALA A 1 194 ? 14.078 8.440 9.950 1.00 85.88 194 ALA A C 1
ATOM 1539 O O . ALA A 1 194 ? 15.038 8.925 9.352 1.00 85.88 194 ALA A O 1
ATOM 1540 N N . VAL A 1 195 ? 13.872 7.118 10.017 1.00 81.31 195 VAL A N 1
ATOM 1541 C CA . VAL A 1 195 ? 14.792 6.150 9.399 1.00 81.31 195 VAL A CA 1
ATOM 1542 C C . VAL A 1 195 ? 14.845 6.317 7.880 1.00 81.31 195 VAL A C 1
ATOM 1544 O O . VAL A 1 195 ? 15.928 6.267 7.300 1.00 81.31 195 VAL A O 1
ATOM 1547 N N . LYS A 1 196 ? 13.703 6.562 7.225 1.00 81.25 196 LYS A N 1
ATOM 1548 C CA . LYS A 1 196 ? 13.647 6.778 5.772 1.00 81.25 196 LYS A CA 1
ATOM 1549 C C . LYS A 1 196 ? 14.490 7.979 5.321 1.00 81.25 196 LYS A C 1
ATOM 1551 O O . LYS A 1 196 ? 15.071 7.930 4.240 1.00 81.25 196 LYS A O 1
ATOM 1556 N N . PHE A 1 197 ? 14.582 9.046 6.117 1.00 84.50 197 PHE A N 1
ATOM 1557 C CA . PHE A 1 197 ? 15.425 10.201 5.777 1.00 84.50 197 PHE A CA 1
ATOM 1558 C C . PHE A 1 197 ? 16.926 9.933 5.915 1.00 84.50 197 PHE A C 1
ATOM 1560 O O . PHE A 1 197 ? 17.736 10.619 5.285 1.00 84.50 197 PHE A O 1
ATOM 1567 N N . THR A 1 198 ? 17.325 8.937 6.706 1.00 84.12 198 THR A N 1
ATOM 1568 C CA . THR A 1 198 ? 18.731 8.566 6.863 1.00 84.12 198 THR A CA 1
ATOM 1569 C C . THR A 1 198 ? 19.214 7.752 5.656 1.00 84.12 198 THR A C 1
ATOM 1571 O O . THR A 1 198 ? 19.091 6.528 5.615 1.00 84.12 198 THR A O 1
ATOM 1574 N N . LYS A 1 199 ? 19.824 8.433 4.672 1.00 75.19 199 LYS A N 1
ATOM 1575 C CA . LYS A 1 199 ? 20.313 7.837 3.407 1.00 75.19 199 LYS A CA 1
ATOM 1576 C C . LYS A 1 199 ? 21.198 6.596 3.604 1.00 75.19 199 LYS A C 1
ATOM 1578 O O . LYS A 1 199 ? 21.066 5.641 2.845 1.00 75.19 199 LYS A O 1
ATOM 1583 N N . SER A 1 200 ? 22.040 6.574 4.640 1.00 71.06 200 SER A N 1
ATOM 1584 C CA . SER A 1 200 ? 22.961 5.461 4.922 1.00 71.06 200 SER A CA 1
ATOM 1585 C C . SER A 1 200 ? 22.258 4.149 5.297 1.00 71.06 200 SER A C 1
ATOM 1587 O O . SER A 1 200 ? 22.823 3.080 5.107 1.00 71.06 200 SER A O 1
ATOM 1589 N N . ILE A 1 201 ? 21.023 4.215 5.807 1.00 66.88 201 ILE A N 1
ATOM 1590 C CA . ILE A 1 201 ? 20.245 3.049 6.267 1.00 66.88 201 ILE A CA 1
ATOM 1591 C C . ILE A 1 201 ? 19.257 2.577 5.180 1.00 66.88 201 ILE A C 1
ATOM 1593 O O . ILE A 1 201 ? 18.681 1.495 5.283 1.00 66.88 201 ILE A O 1
ATOM 1597 N N . SER A 1 202 ? 19.100 3.333 4.084 1.00 62.97 202 SER A N 1
ATOM 1598 C CA . SER A 1 202 ? 18.100 3.067 3.041 1.00 62.97 202 SER A CA 1
ATOM 1599 C C . SER A 1 202 ? 18.231 1.687 2.383 1.00 62.97 202 SER A C 1
ATOM 1601 O O . SER A 1 202 ? 17.226 1.142 1.935 1.00 62.97 202 SER A O 1
ATOM 1603 N N . MET A 1 203 ? 19.431 1.098 2.334 1.00 68.88 203 MET A N 1
ATOM 1604 C CA . MET A 1 203 ? 19.643 -0.250 1.781 1.00 68.88 203 MET A CA 1
ATOM 1605 C C . MET A 1 203 ? 19.051 -1.355 2.679 1.00 68.88 203 MET A C 1
ATOM 1607 O O . MET A 1 203 ? 18.621 -2.392 2.188 1.00 68.88 203 MET A O 1
ATOM 1611 N N . VAL A 1 204 ? 18.965 -1.111 3.991 1.00 72.62 204 VAL A N 1
ATOM 1612 C CA . VAL A 1 204 ? 18.438 -2.041 5.010 1.00 72.62 204 VAL A CA 1
ATOM 1613 C C . VAL A 1 204 ? 16.965 -1.733 5.337 1.00 72.62 204 VAL A C 1
ATOM 1615 O O . VAL A 1 204 ? 16.365 -2.327 6.232 1.00 72.62 204 VAL A O 1
ATOM 1618 N N . PHE A 1 205 ? 16.349 -0.801 4.605 1.00 71.12 205 PHE A N 1
ATOM 1619 C CA . PHE A 1 205 ? 15.039 -0.236 4.925 1.00 71.12 205 PHE A CA 1
ATOM 1620 C C . PHE A 1 205 ? 13.936 -1.287 5.171 1.00 71.12 205 PHE A C 1
ATOM 1622 O O . PHE A 1 205 ? 13.259 -1.192 6.197 1.00 71.12 205 PHE A O 1
ATOM 1629 N N . PRO A 1 206 ? 13.762 -2.332 4.341 1.00 70.62 206 PRO A N 1
ATOM 1630 C CA . PRO A 1 206 ? 12.689 -3.291 4.589 1.00 70.62 206 PRO A CA 1
ATOM 1631 C C . PRO A 1 206 ? 13.004 -4.293 5.707 1.00 70.62 206 PRO A C 1
ATOM 1633 O O . PRO A 1 206 ? 12.077 -4.733 6.381 1.00 70.62 206 PRO A O 1
ATOM 1636 N N . LEU A 1 207 ? 14.282 -4.590 5.990 1.00 73.38 207 LEU A N 1
ATOM 1637 C CA . LEU A 1 207 ? 14.659 -5.341 7.198 1.00 73.38 207 LEU A CA 1
ATOM 1638 C C . LEU A 1 207 ? 14.298 -4.543 8.460 1.00 73.38 207 LEU A C 1
ATOM 1640 O O . LEU A 1 207 ? 13.754 -5.095 9.415 1.00 73.38 207 LEU A O 1
ATOM 1644 N N . MET A 1 208 ? 14.545 -3.231 8.444 1.00 74.94 208 MET A N 1
ATOM 1645 C CA . MET A 1 208 ? 14.145 -2.344 9.534 1.00 74.94 208 MET A CA 1
ATOM 1646 C C . MET A 1 208 ? 12.621 -2.284 9.697 1.00 74.94 208 MET A C 1
ATOM 1648 O O . MET A 1 208 ? 12.136 -2.283 10.825 1.00 74.94 208 MET A O 1
ATOM 1652 N N . LEU A 1 209 ? 11.855 -2.275 8.599 1.00 75.19 209 LEU A N 1
ATOM 1653 C CA . LEU A 1 209 ? 10.391 -2.361 8.657 1.00 75.19 209 LEU A CA 1
ATOM 1654 C C . LEU A 1 209 ? 9.928 -3.636 9.370 1.00 75.19 209 LEU A C 1
ATOM 1656 O O . LEU A 1 209 ? 9.061 -3.556 10.237 1.00 75.19 209 LEU A O 1
ATOM 1660 N N . VAL A 1 210 ? 10.528 -4.792 9.059 1.00 75.31 210 VAL A N 1
ATOM 1661 C CA . VAL A 1 210 ? 10.212 -6.061 9.741 1.00 75.31 210 VAL A CA 1
ATOM 1662 C C . VAL A 1 210 ? 10.482 -5.943 11.239 1.00 75.31 210 VAL A C 1
ATOM 1664 O O . VAL A 1 210 ? 9.615 -6.239 12.059 1.00 75.31 210 VAL A O 1
ATOM 1667 N N . LEU A 1 211 ? 11.677 -5.470 11.598 1.00 77.56 211 LEU A N 1
ATOM 1668 C CA . LEU A 1 211 ? 12.107 -5.327 12.985 1.00 77.56 211 LEU A CA 1
ATOM 1669 C C . LEU A 1 211 ? 11.204 -4.355 13.757 1.00 77.56 211 LEU A C 1
ATOM 1671 O O . LEU A 1 211 ? 10.798 -4.644 14.879 1.00 77.56 211 LEU A O 1
ATOM 1675 N N . MET A 1 212 ? 10.814 -3.244 13.135 1.00 77.31 212 MET A N 1
ATOM 1676 C CA . MET A 1 212 ? 9.881 -2.278 13.708 1.00 77.31 212 MET A CA 1
ATOM 1677 C C . MET A 1 212 ? 8.496 -2.893 13.945 1.00 77.31 212 MET A C 1
ATOM 1679 O O . MET A 1 212 ? 7.909 -2.680 15.008 1.00 77.31 212 MET A O 1
ATOM 1683 N N . VAL A 1 213 ? 7.985 -3.701 13.010 1.00 75.94 213 VAL A N 1
ATOM 1684 C CA . VAL A 1 213 ? 6.712 -4.422 13.178 1.00 75.94 213 VAL A CA 1
ATOM 1685 C C . VAL A 1 213 ? 6.790 -5.441 14.319 1.00 75.94 213 VAL A C 1
ATOM 1687 O O . VAL A 1 213 ? 5.860 -5.508 15.123 1.00 75.94 213 VAL A O 1
ATOM 1690 N N . ILE A 1 214 ? 7.898 -6.177 14.452 1.00 78.56 214 ILE A N 1
ATOM 1691 C CA . ILE A 1 214 ? 8.115 -7.126 15.559 1.00 78.56 214 ILE A CA 1
ATOM 1692 C C . ILE A 1 214 ? 8.169 -6.392 16.904 1.00 78.56 214 ILE A C 1
ATOM 1694 O O . ILE A 1 214 ? 7.486 -6.784 17.850 1.00 78.56 214 ILE A O 1
ATOM 1698 N N . ILE A 1 215 ? 8.926 -5.294 16.988 1.00 78.06 215 ILE A N 1
ATOM 1699 C CA . ILE A 1 215 ? 9.009 -4.466 18.200 1.00 78.06 215 ILE A CA 1
ATOM 1700 C C . ILE A 1 215 ? 7.623 -3.942 18.580 1.00 78.06 215 ILE A C 1
ATOM 1702 O O . ILE A 1 215 ? 7.244 -3.994 19.749 1.00 78.06 215 ILE A O 1
ATOM 1706 N N . ARG A 1 216 ? 6.840 -3.479 17.599 1.00 80.75 216 ARG A N 1
ATOM 1707 C CA . ARG A 1 216 ? 5.458 -3.036 17.813 1.00 80.75 216 ARG A CA 1
ATOM 1708 C C . ARG A 1 216 ? 4.592 -4.171 18.359 1.00 80.75 216 ARG A C 1
ATOM 1710 O O . ARG A 1 216 ? 3.848 -3.936 19.307 1.00 80.75 216 ARG A O 1
ATOM 1717 N N . MET A 1 217 ? 4.668 -5.368 17.778 1.00 74.81 217 MET A N 1
ATOM 1718 C CA . MET A 1 217 ? 3.897 -6.529 18.233 1.00 74.81 217 MET A CA 1
ATOM 1719 C C . MET A 1 217 ? 4.202 -6.841 19.704 1.00 74.81 217 MET A C 1
ATOM 1721 O O . MET A 1 217 ? 3.286 -6.869 20.523 1.00 74.81 217 MET A O 1
ATOM 1725 N N . TYR A 1 218 ? 5.484 -6.930 20.063 1.00 79.19 218 TYR A N 1
ATOM 1726 C CA . TYR A 1 218 ? 5.915 -7.186 21.439 1.00 79.19 218 TYR A CA 1
ATOM 1727 C C . TYR A 1 218 ? 5.502 -6.070 22.416 1.00 79.19 218 TYR A C 1
ATOM 1729 O O . TYR A 1 218 ? 5.050 -6.329 23.533 1.00 79.19 218 TYR A O 1
ATOM 1737 N N . LEU A 1 219 ? 5.618 -4.804 21.998 1.00 79.81 219 LEU A N 1
ATOM 1738 C CA . LEU A 1 219 ? 5.238 -3.655 22.821 1.00 79.81 219 LEU A CA 1
ATOM 1739 C C . LEU A 1 219 ? 3.723 -3.610 23.078 1.00 79.81 219 LEU A C 1
ATOM 1741 O O . LEU A 1 219 ? 3.295 -3.293 24.188 1.00 79.81 219 LEU A O 1
ATOM 1745 N N . LEU A 1 220 ? 2.908 -3.934 22.070 1.00 77.00 220 LEU A N 1
ATOM 1746 C CA . LEU A 1 220 ? 1.449 -3.923 22.179 1.00 77.00 220 LEU A CA 1
ATOM 1747 C C . LEU A 1 220 ? 0.912 -5.064 23.046 1.00 77.00 220 LEU A C 1
ATOM 1749 O O . LEU A 1 220 ? 0.002 -4.823 23.838 1.00 77.00 220 LEU A O 1
ATOM 1753 N N . GLU A 1 221 ? 1.503 -6.257 22.957 1.00 76.44 221 GLU A N 1
ATOM 1754 C CA . GLU A 1 221 ? 1.147 -7.402 23.807 1.00 76.44 221 GLU A CA 1
ATOM 1755 C C . GLU A 1 221 ? 1.411 -7.138 25.298 1.00 76.44 221 GLU A C 1
ATOM 1757 O O . GLU A 1 221 ? 0.711 -7.672 26.155 1.00 76.44 221 GLU A O 1
ATOM 1762 N N . LYS A 1 222 ? 2.374 -6.267 25.628 1.00 78.56 222 LYS A N 1
ATOM 1763 C CA . LYS A 1 222 ? 2.685 -5.896 27.017 1.00 78.56 222 LYS A CA 1
ATOM 1764 C C . LYS A 1 222 ? 1.747 -4.825 27.598 1.00 78.56 222 LYS A C 1
ATOM 1766 O O . LYS A 1 222 ? 1.579 -4.757 28.813 1.00 78.56 222 LYS A O 1
ATOM 1771 N N . ILE A 1 223 ? 1.180 -3.953 26.759 1.00 79.50 223 ILE A N 1
ATOM 1772 C CA . ILE A 1 223 ? 0.424 -2.760 27.197 1.00 79.50 223 ILE A CA 1
ATOM 1773 C C . ILE A 1 223 ? -1.097 -2.991 27.195 1.00 79.50 223 ILE A C 1
ATOM 1775 O O . ILE A 1 223 ? -1.812 -2.362 27.988 1.00 79.50 223 ILE A O 1
ATOM 1779 N N . PHE A 1 224 ? -1.597 -3.863 26.314 1.00 77.19 224 PHE A N 1
ATOM 1780 C CA . PHE A 1 224 ? -3.028 -4.076 26.079 1.00 77.19 224 PHE A CA 1
ATOM 1781 C C . PHE A 1 224 ? -3.468 -5.496 26.418 1.00 77.19 224 PHE A C 1
ATOM 1783 O O . PHE A 1 224 ? -2.718 -6.457 26.280 1.00 77.19 224 PHE A O 1
ATOM 1790 N N . THR A 1 225 ? -4.726 -5.632 26.837 1.00 76.19 225 THR A N 1
ATOM 1791 C CA . THR A 1 225 ? -5.326 -6.955 27.043 1.00 76.19 225 THR A CA 1
ATOM 1792 C C . THR A 1 225 ? -5.681 -7.607 25.697 1.00 76.19 225 THR A C 1
ATOM 1794 O O . THR A 1 225 ? -5.985 -6.900 24.731 1.00 76.19 225 THR A O 1
ATOM 1797 N N . PRO A 1 226 ? -5.700 -8.951 25.596 1.00 70.44 226 PRO A N 1
ATOM 1798 C CA . PRO A 1 226 ? -5.947 -9.642 24.326 1.00 70.44 226 PRO A CA 1
ATOM 1799 C C . PRO A 1 226 ? -7.329 -9.336 23.728 1.00 70.44 226 PRO A C 1
ATOM 1801 O O . PRO A 1 226 ? -7.483 -9.338 22.511 1.00 70.44 226 PRO A O 1
ATOM 1804 N N . GLN A 1 227 ? -8.331 -9.034 24.561 1.00 67.62 227 GLN A N 1
ATOM 1805 C CA . GLN A 1 227 ? -9.669 -8.645 24.103 1.00 67.62 227 GLN A CA 1
ATOM 1806 C C . GLN A 1 227 ? -9.686 -7.238 23.491 1.00 67.62 227 GLN A C 1
ATOM 1808 O O . GLN A 1 227 ? -10.315 -7.029 22.457 1.00 67.62 227 GLN A O 1
ATOM 1813 N N . GLU A 1 228 ? -8.964 -6.287 24.092 1.00 71.25 228 GLU A N 1
ATOM 1814 C CA . GLU A 1 228 ? -8.807 -4.939 23.536 1.00 71.25 228 GLU A CA 1
ATOM 1815 C C . GLU A 1 228 ? -8.010 -4.980 22.229 1.00 71.25 228 GLU A C 1
ATOM 1817 O O . GLU A 1 228 ? -8.345 -4.268 21.287 1.00 71.25 228 GLU A O 1
ATOM 1822 N N . LEU A 1 229 ? -6.994 -5.845 22.152 1.00 71.00 229 LEU A N 1
ATOM 1823 C CA . LEU A 1 229 ? -6.151 -5.985 20.969 1.00 71.00 229 LEU A CA 1
ATOM 1824 C C . LEU A 1 229 ? -6.916 -6.583 19.783 1.00 71.00 229 LEU A C 1
ATOM 1826 O O . LEU A 1 229 ? -6.775 -6.073 18.684 1.00 71.00 229 LEU A O 1
ATOM 1830 N N . VAL A 1 230 ? -7.775 -7.584 20.011 1.00 69.69 230 VAL A N 1
ATOM 1831 C CA . VAL A 1 230 ? -8.654 -8.166 18.973 1.00 69.69 230 VAL A CA 1
ATOM 1832 C C . VAL A 1 230 ? -9.753 -7.194 18.526 1.00 69.69 230 VAL A C 1
ATOM 1834 O O . VAL A 1 230 ? -10.236 -7.286 17.402 1.00 69.69 230 VAL A O 1
ATOM 1837 N N . ALA A 1 231 ? -10.173 -6.272 19.396 1.00 67.31 231 ALA A N 1
ATOM 1838 C CA . ALA A 1 231 ? -11.147 -5.242 19.041 1.00 67.31 231 ALA A CA 1
ATOM 1839 C C . ALA A 1 231 ? -10.516 -4.062 18.275 1.00 67.31 231 ALA A C 1
ATOM 1841 O O . ALA A 1 231 ? -11.187 -3.439 17.455 1.00 67.31 231 ALA A O 1
ATOM 1842 N N . LEU A 1 232 ? -9.250 -3.728 18.559 1.00 70.44 232 LEU A N 1
ATOM 1843 C CA . LEU A 1 232 ? -8.523 -2.596 17.965 1.00 70.44 232 LEU A CA 1
ATOM 1844 C C . LEU A 1 232 ? -7.717 -2.966 16.715 1.00 70.44 232 LEU A C 1
ATOM 1846 O O . LEU A 1 232 ? -7.462 -2.094 15.879 1.00 70.44 232 LEU A O 1
ATOM 1850 N N . ASP A 1 233 ? -7.299 -4.223 16.611 1.00 69.50 233 ASP A N 1
ATOM 1851 C CA . ASP A 1 233 ? -6.572 -4.790 15.485 1.00 69.50 233 ASP A CA 1
ATOM 1852 C C . ASP A 1 233 ? -7.228 -6.122 15.109 1.00 69.50 233 ASP A C 1
ATOM 1854 O O . ASP A 1 233 ? -7.520 -6.959 15.970 1.00 69.50 233 ASP A O 1
ATOM 1858 N N . ASP A 1 234 ? -7.454 -6.340 13.815 1.00 58.84 234 ASP A N 1
ATOM 1859 C CA . ASP A 1 234 ? -7.807 -7.678 13.356 1.00 58.84 234 ASP A CA 1
ATOM 1860 C C . ASP A 1 234 ? -6.685 -8.627 13.779 1.00 58.84 234 ASP A C 1
ATOM 1862 O O . ASP A 1 234 ? -5.506 -8.290 13.658 1.00 58.84 234 ASP A O 1
ATOM 1866 N N . LYS A 1 235 ? -7.038 -9.811 14.297 1.00 48.88 235 LYS A N 1
ATOM 1867 C CA . LYS A 1 235 ? -6.054 -10.790 14.776 1.00 48.88 235 LYS A CA 1
ATOM 1868 C C . LYS A 1 235 ? -4.979 -10.974 13.702 1.00 48.88 235 LYS A C 1
ATOM 1870 O O . LYS A 1 235 ? -5.278 -11.524 12.640 1.00 48.88 235 LYS A O 1
ATOM 1875 N N . VAL A 1 236 ? -3.762 -10.496 13.976 1.00 49.03 236 VAL A N 1
ATOM 1876 C CA . VAL A 1 236 ? -2.610 -10.713 13.104 1.00 49.03 236 VAL A CA 1
ATOM 1877 C C . VAL A 1 236 ? -2.468 -12.225 13.017 1.00 49.03 236 VAL A C 1
ATOM 1879 O O . VAL A 1 236 ? -2.184 -12.871 14.029 1.00 49.03 236 VAL A O 1
ATOM 1882 N N . CYS A 1 237 ? -2.768 -12.813 11.854 1.00 39.75 237 CYS A N 1
ATOM 1883 C CA . CYS A 1 237 ? -2.446 -14.216 11.624 1.00 39.75 237 CYS A CA 1
ATOM 1884 C C . CYS A 1 237 ? -0.953 -14.337 11.909 1.00 39.75 237 CYS A C 1
ATOM 1886 O O . CYS A 1 237 ? -0.151 -13.634 11.288 1.00 39.75 237 CYS A O 1
ATOM 1888 N N . GLY A 1 238 ? -0.583 -15.152 12.897 1.00 36.16 238 GLY A N 1
ATOM 1889 C CA . GLY A 1 238 ? 0.824 -15.340 13.225 1.00 36.16 238 GLY A CA 1
ATOM 1890 C C . GLY A 1 238 ? 1.578 -15.769 11.968 1.00 36.16 238 GLY A C 1
ATOM 1891 O O . GLY A 1 238 ? 1.002 -16.432 11.104 1.00 36.16 238 GLY A O 1
ATOM 1892 N N . PHE A 1 239 ? 2.862 -15.427 11.863 1.00 41.06 239 PHE A N 1
ATOM 1893 C CA . PHE A 1 239 ? 3.721 -15.843 10.742 1.00 41.06 239 PHE A CA 1
ATOM 1894 C C . PHE A 1 239 ? 3.574 -17.354 10.424 1.00 41.06 239 PHE A C 1
ATOM 1896 O O . PHE A 1 239 ? 3.612 -17.767 9.268 1.00 41.06 239 PHE A O 1
ATOM 1903 N N . THR A 1 240 ? 3.283 -18.167 11.446 1.00 36.84 240 THR A N 1
ATOM 1904 C CA . THR A 1 240 ? 2.998 -19.611 11.383 1.00 36.84 240 THR A CA 1
ATOM 1905 C C . THR A 1 240 ? 1.651 -19.989 10.735 1.00 36.84 240 THR A C 1
ATOM 1907 O O . THR A 1 240 ? 1.565 -21.028 10.084 1.00 36.84 240 THR A O 1
ATOM 1910 N N . GLU A 1 241 ? 0.599 -19.171 10.864 1.00 43.38 241 GLU A N 1
ATOM 1911 C CA . GLU A 1 241 ? -0.691 -19.368 10.165 1.00 43.38 241 GLU A CA 1
ATOM 1912 C C . GLU A 1 241 ? -0.607 -18.983 8.677 1.00 43.38 241 GLU A C 1
ATOM 1914 O O . GLU A 1 241 ? -1.404 -19.464 7.879 1.00 43.38 241 GLU A O 1
ATOM 1919 N N . ILE A 1 242 ? 0.373 -18.159 8.285 1.00 47.47 242 ILE A N 1
ATOM 1920 C CA . ILE A 1 242 ? 0.647 -17.808 6.878 1.00 47.47 242 ILE A CA 1
ATOM 1921 C C . ILE A 1 242 ? 1.405 -18.947 6.169 1.00 47.47 242 ILE A C 1
ATOM 1923 O O . ILE A 1 242 ? 1.228 -19.157 4.972 1.00 47.47 242 ILE A O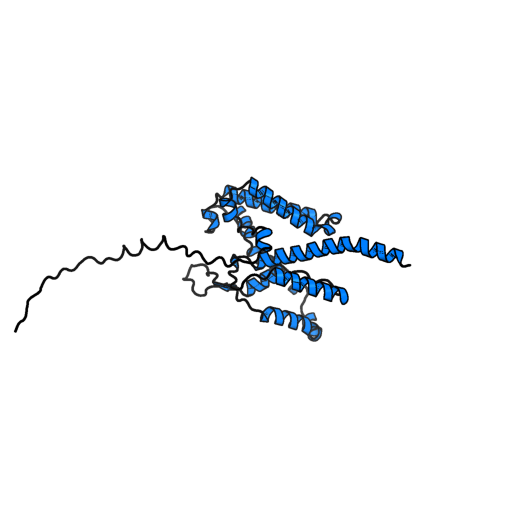 1
ATOM 1927 N N . MET A 1 243 ? 2.224 -19.709 6.907 1.00 40.66 243 MET A N 1
ATOM 1928 C CA . MET A 1 243 ? 3.016 -20.839 6.390 1.00 40.66 243 MET A CA 1
ATOM 1929 C C . MET A 1 243 ? 2.287 -22.190 6.411 1.00 40.66 243 MET A C 1
ATOM 1931 O O . MET A 1 243 ? 2.815 -23.172 5.890 1.00 40.66 243 MET A O 1
ATOM 1935 N N . THR A 1 244 ? 1.098 -22.276 7.013 1.00 35.81 244 THR A N 1
ATOM 1936 C CA . THR A 1 244 ? 0.316 -23.519 7.053 1.00 35.81 244 THR A CA 1
ATOM 1937 C C . THR A 1 244 ? -0.862 -23.454 6.078 1.00 35.81 244 THR A C 1
ATOM 1939 O O . THR A 1 244 ? -1.587 -22.459 6.047 1.00 35.81 244 THR A O 1
ATOM 1942 N N . PRO A 1 245 ? -1.095 -24.503 5.261 1.00 35.31 245 PRO A N 1
ATOM 1943 C CA . PRO A 1 245 ? -2.248 -24.534 4.372 1.00 35.31 245 PRO A CA 1
ATOM 1944 C C . PRO A 1 245 ? -3.544 -24.483 5.196 1.00 35.31 245 PRO A C 1
ATOM 1946 O O . PRO A 1 245 ? -3.594 -25.026 6.307 1.00 35.31 245 PRO A O 1
ATOM 1949 N N . PRO A 1 246 ? -4.625 -23.879 4.667 1.00 41.59 246 PRO A N 1
ATOM 1950 C CA . PRO A 1 246 ? -5.886 -23.817 5.379 1.00 41.59 246 PRO A CA 1
ATOM 1951 C C . PRO A 1 246 ? -6.430 -25.239 5.516 1.00 41.59 246 PRO A C 1
ATOM 1953 O O . PRO A 1 246 ? -6.991 -25.814 4.584 1.00 41.59 246 PRO A O 1
ATOM 1956 N N . THR A 1 247 ? -6.295 -25.823 6.704 1.00 38.12 247 THR A N 1
ATOM 1957 C CA . THR A 1 247 ? -7.102 -26.990 7.050 1.00 38.12 247 THR A CA 1
ATOM 1958 C C . THR A 1 247 ? -8.539 -26.492 7.106 1.00 38.12 247 THR A C 1
ATOM 1960 O O . THR A 1 247 ? -8.817 -25.558 7.859 1.00 38.12 247 THR A O 1
ATOM 1963 N N . LYS A 1 248 ? -9.432 -27.064 6.284 1.00 35.53 248 LYS A N 1
ATOM 1964 C CA . LYS A 1 248 ? -10.876 -26.767 6.247 1.00 35.53 248 LYS A CA 1
ATOM 1965 C C . LYS A 1 248 ? -11.437 -26.644 7.672 1.00 35.53 248 LYS A C 1
ATOM 1967 O O . LYS A 1 248 ? -11.868 -27.635 8.261 1.00 35.53 248 LYS A O 1
ATOM 1972 N N . ARG A 1 249 ? -11.489 -25.433 8.230 1.00 36.75 249 ARG A N 1
ATOM 1973 C CA . ARG A 1 249 ? -12.313 -25.163 9.405 1.00 36.75 249 ARG A CA 1
ATOM 1974 C C . ARG A 1 249 ? -13.736 -25.075 8.885 1.00 36.75 249 ARG A C 1
ATOM 1976 O O . ARG A 1 249 ? -14.118 -24.090 8.261 1.00 36.75 249 ARG A O 1
ATOM 1983 N N . ARG A 1 250 ? -14.490 -26.160 9.085 1.00 25.73 250 ARG A N 1
ATOM 1984 C CA . ARG A 1 250 ? -15.947 -26.163 8.923 1.00 25.73 250 ARG A CA 1
ATOM 1985 C C . ARG A 1 250 ? -16.497 -24.945 9.678 1.00 25.73 250 ARG A C 1
ATOM 1987 O O . ARG A 1 250 ? -16.038 -24.706 10.800 1.00 25.73 250 ARG A O 1
ATOM 1994 N N . PRO A 1 251 ? -17.437 -24.176 9.110 1.00 29.02 251 PRO A N 1
ATOM 1995 C CA . PRO A 1 251 ? -18.076 -23.112 9.863 1.00 29.02 251 PRO A CA 1
ATOM 1996 C C . PRO A 1 251 ? -18.750 -23.750 11.080 1.00 29.02 251 PRO A C 1
ATOM 1998 O O . PRO A 1 251 ? -19.634 -24.595 10.936 1.00 29.02 251 PRO A O 1
ATOM 2001 N N . LYS A 1 252 ? -18.302 -23.390 12.290 1.00 26.56 252 LYS A N 1
ATOM 2002 C CA . LYS A 1 252 ? -19.129 -23.579 13.480 1.00 26.56 252 LYS A CA 1
ATOM 2003 C C . LYS A 1 252 ? -20.323 -22.661 13.280 1.00 26.56 252 LYS A C 1
ATOM 2005 O O . LYS A 1 252 ? -20.202 -21.448 13.417 1.00 26.56 252 LYS A O 1
ATOM 2010 N N . VAL A 1 253 ? -21.437 -23.264 12.884 1.00 28.55 253 VAL A N 1
ATOM 2011 C CA . VAL A 1 253 ? -22.773 -22.695 13.003 1.00 28.55 253 VAL A CA 1
ATOM 2012 C C . VAL A 1 253 ? -22.902 -22.239 14.454 1.00 28.55 253 VAL A C 1
ATOM 2014 O O . VAL A 1 253 ? -22.978 -23.065 15.361 1.00 28.55 253 VAL A O 1
ATOM 2017 N N . ILE A 1 254 ? -22.818 -20.929 14.685 1.00 30.03 254 ILE A N 1
ATOM 2018 C CA . ILE A 1 254 ? -23.257 -20.334 15.944 1.00 30.03 254 ILE A CA 1
ATOM 2019 C C . ILE A 1 254 ? -24.778 -20.383 15.862 1.00 30.03 254 ILE A C 1
ATOM 2021 O O . ILE A 1 254 ? -25.416 -19.523 15.263 1.00 30.03 254 ILE A O 1
ATOM 2025 N N . LEU A 1 255 ? -25.324 -21.491 16.353 1.00 29.39 255 LEU A N 1
ATOM 2026 C CA . LEU A 1 255 ? -26.747 -21.696 16.529 1.00 29.39 255 LEU A CA 1
ATOM 2027 C C . LEU A 1 255 ? -27.198 -20.807 17.697 1.00 29.39 255 LEU A C 1
ATOM 2029 O O . LEU A 1 255 ? -26.835 -21.060 18.838 1.00 29.39 255 LEU A O 1
ATOM 2033 N N . ASN A 1 256 ? -27.930 -19.754 17.338 1.00 25.52 256 ASN A N 1
ATOM 2034 C CA . ASN A 1 256 ? -28.990 -19.051 18.062 1.00 25.52 256 ASN A CA 1
ATOM 2035 C C . ASN A 1 256 ? -28.788 -18.667 19.540 1.00 25.52 256 ASN A C 1
ATOM 2037 O O . ASN A 1 256 ? -28.822 -19.498 20.440 1.00 25.52 256 ASN A O 1
ATOM 2041 N N . SER A 1 257 ? -28.815 -17.353 19.780 1.00 29.64 257 SER A N 1
ATOM 2042 C CA . SER A 1 257 ? -29.449 -16.765 20.970 1.00 29.64 257 SER A CA 1
ATOM 2043 C C . SER A 1 257 ? -30.028 -15.375 20.650 1.00 29.64 257 SER A C 1
ATOM 2045 O O . SER A 1 257 ? -29.706 -14.393 21.313 1.00 29.64 257 SER A O 1
ATOM 2047 N N . ALA A 1 258 ? -30.810 -15.261 19.571 1.00 31.55 258 ALA A N 1
ATOM 2048 C CA . ALA A 1 258 ? -31.505 -14.013 19.222 1.00 31.55 258 ALA A CA 1
ATOM 2049 C C . ALA A 1 258 ? -32.838 -14.241 18.482 1.00 31.55 258 ALA A C 1
ATOM 2051 O O . ALA A 1 258 ? -33.305 -13.372 17.756 1.00 31.55 258 ALA A O 1
ATOM 2052 N N . THR A 1 259 ? -33.453 -15.411 18.650 1.00 31.11 259 THR A N 1
ATOM 2053 C CA . THR A 1 259 ? -34.719 -15.770 17.992 1.00 31.11 259 THR A CA 1
ATOM 2054 C C . THR A 1 259 ? -35.648 -16.501 18.956 1.00 31.11 259 THR A C 1
ATOM 2056 O O . THR A 1 259 ? -36.211 -17.523 18.606 1.00 31.11 259 THR A O 1
ATOM 2059 N N . ASP A 1 260 ? -35.819 -15.975 20.172 1.00 29.53 260 ASP A N 1
ATOM 2060 C CA . ASP A 1 260 ? -36.888 -16.425 21.085 1.00 29.53 260 ASP A CA 1
ATOM 2061 C C . ASP A 1 260 ? -37.692 -15.272 21.725 1.00 29.53 260 ASP A C 1
ATOM 2063 O O . ASP A 1 260 ? -38.717 -15.528 22.350 1.00 29.53 260 ASP A O 1
ATOM 2067 N N . GLU A 1 261 ? -37.328 -13.996 21.517 1.00 34.12 261 GLU A N 1
ATOM 2068 C CA . GLU A 1 261 ? -38.122 -12.862 22.040 1.00 34.12 261 GLU A CA 1
ATOM 2069 C C . GLU A 1 261 ? -39.116 -12.261 21.031 1.00 34.12 261 GLU A C 1
ATOM 2071 O O . GLU A 1 261 ? -40.126 -11.690 21.440 1.00 34.12 261 GLU A O 1
ATOM 2076 N N . GLU A 1 262 ? -38.920 -12.440 19.721 1.00 32.06 262 GLU A N 1
ATOM 2077 C CA . GLU A 1 262 ? -39.796 -11.811 18.713 1.00 32.06 262 GLU A CA 1
ATOM 2078 C C . GLU A 1 262 ? -41.045 -12.653 18.370 1.00 32.06 262 GLU A C 1
ATOM 2080 O O . GLU A 1 262 ? -42.055 -12.131 17.901 1.00 32.06 262 GLU A O 1
ATOM 2085 N N . SER A 1 263 ? -41.048 -13.949 18.704 1.00 30.17 263 SER A N 1
ATOM 2086 C CA . SER A 1 263 ? -42.160 -14.873 18.410 1.00 30.17 263 SER A CA 1
ATOM 2087 C C . SER A 1 263 ? -43.247 -14.922 19.499 1.00 30.17 263 SER A C 1
ATOM 2089 O O . SER A 1 263 ? -44.289 -15.550 19.306 1.00 30.17 263 SER A O 1
ATOM 2091 N N . ALA A 1 264 ? -43.037 -14.272 20.650 1.00 34.78 264 ALA A N 1
ATOM 2092 C CA . ALA A 1 264 ? -43.983 -14.274 21.775 1.00 34.78 264 ALA A CA 1
ATOM 2093 C C . ALA A 1 264 ? -44.927 -13.052 21.803 1.00 34.78 264 ALA A C 1
ATOM 2095 O O . ALA A 1 264 ? -45.931 -13.071 22.517 1.00 34.78 264 ALA A O 1
ATOM 2096 N N . ALA A 1 265 ? -44.649 -12.009 21.012 1.00 36.88 265 ALA A N 1
ATOM 2097 C CA . ALA A 1 265 ? -45.369 -10.733 21.061 1.00 36.88 265 ALA A CA 1
ATOM 2098 C C . ALA A 1 265 ? -46.609 -10.645 20.145 1.00 36.88 265 ALA A C 1
ATOM 2100 O O . ALA A 1 265 ? -47.350 -9.666 20.212 1.00 36.88 265 ALA A O 1
ATOM 2101 N N . PHE A 1 266 ? -46.897 -11.667 19.330 1.00 31.31 266 PHE A N 1
ATOM 2102 C CA . PHE A 1 266 ? -48.063 -11.680 18.438 1.00 31.31 266 PHE A CA 1
ATOM 2103 C C . PHE A 1 266 ? -49.005 -12.854 18.747 1.00 31.31 266 PHE A C 1
ATOM 2105 O O . PHE A 1 266 ? -49.132 -13.811 17.988 1.00 31.31 266 PHE A O 1
ATOM 2112 N N . ARG A 1 267 ? -49.700 -12.785 19.890 1.00 31.12 267 ARG A N 1
ATOM 2113 C CA . ARG A 1 267 ? -50.955 -13.527 20.099 1.00 31.12 267 ARG A CA 1
ATOM 2114 C C . ARG A 1 267 ? -52.127 -12.547 20.076 1.00 31.12 267 ARG A C 1
ATOM 2116 O O . ARG A 1 267 ? -52.270 -11.782 21.030 1.00 31.12 267 ARG A O 1
ATOM 2123 N N . PRO A 1 268 ? -53.023 -12.587 19.077 1.00 30.23 268 PRO A N 1
ATOM 2124 C CA . PRO A 1 268 ? -54.321 -11.951 19.223 1.00 30.23 268 PRO A CA 1
ATOM 2125 C C . PRO A 1 268 ? -55.171 -12.750 20.223 1.00 30.23 268 PRO A C 1
ATOM 2127 O O . PRO A 1 268 ? -55.318 -13.971 20.140 1.00 30.23 268 PRO A O 1
ATOM 2130 N N . ARG A 1 269 ? -55.713 -12.041 21.214 1.00 30.59 269 ARG A N 1
ATOM 2131 C CA . ARG A 1 269 ? -56.557 -12.572 22.286 1.00 30.59 269 ARG A CA 1
ATOM 2132 C C . ARG A 1 269 ? -58.001 -12.747 21.780 1.00 30.59 269 ARG A C 1
ATOM 2134 O O . ARG A 1 269 ? -58.663 -11.765 21.483 1.00 30.59 269 ARG A O 1
ATOM 2141 N N . ALA A 1 270 ? -58.452 -14.004 21.761 1.00 33.00 270 ALA A N 1
ATOM 2142 C CA . ALA A 1 270 ? -59.817 -14.524 21.944 1.00 33.00 270 ALA A CA 1
ATOM 2143 C C . ALA A 1 270 ? -60.990 -14.075 21.035 1.00 33.00 270 ALA A C 1
ATOM 2145 O O . ALA A 1 270 ? -61.438 -12.933 21.062 1.00 33.00 270 ALA A O 1
ATOM 2146 N N . LYS A 1 271 ? -61.680 -15.074 20.456 1.00 30.38 271 LYS A N 1
ATOM 2147 C CA . LYS A 1 271 ? -63.152 -15.121 20.478 1.00 30.38 271 LYS A CA 1
ATOM 2148 C C . LYS A 1 271 ? -63.646 -16.560 20.671 1.00 30.38 271 LYS A C 1
ATOM 2150 O O . LYS A 1 271 ? -63.414 -17.430 19.843 1.00 30.38 271 LYS A O 1
ATOM 2155 N N . SER A 1 272 ? -64.298 -16.773 21.811 1.00 34.31 272 SER A N 1
ATOM 2156 C CA . SER A 1 272 ? -65.034 -17.978 22.197 1.00 34.31 272 SER A CA 1
ATOM 2157 C C . SER A 1 272 ? -66.264 -18.176 21.302 1.00 34.31 272 SER A C 1
ATOM 2159 O O . SER A 1 272 ? -67.005 -17.217 21.070 1.00 34.31 272 SER A O 1
ATOM 2161 N N . ARG A 1 273 ? -66.505 -19.408 20.836 1.00 32.44 273 ARG A N 1
ATOM 2162 C CA . ARG A 1 273 ? -67.835 -19.882 20.423 1.00 32.44 273 ARG A CA 1
ATOM 2163 C C . ARG A 1 273 ? -67.946 -21.400 20.606 1.00 32.44 273 ARG A C 1
ATOM 2165 O O . ARG A 1 273 ? -67.386 -22.173 19.838 1.00 32.44 273 ARG A O 1
ATOM 2172 N N . ASN A 1 274 ? -68.678 -21.776 21.654 1.00 29.27 274 ASN A N 1
ATOM 2173 C CA . ASN A 1 274 ? -69.303 -23.084 21.853 1.00 29.27 274 ASN A CA 1
ATOM 2174 C C . ASN A 1 274 ? -70.347 -23.359 20.760 1.00 29.27 274 ASN A C 1
ATOM 2176 O O . ASN A 1 274 ? -71.034 -22.429 20.333 1.00 29.27 274 ASN A O 1
ATOM 2180 N N . GLY A 1 275 ? -70.543 -24.635 20.414 1.00 31.27 275 GLY A N 1
ATOM 2181 C CA . GLY A 1 275 ? -71.749 -25.095 19.722 1.00 31.27 275 GLY A CA 1
ATOM 2182 C C . GLY A 1 275 ? -71.550 -26.339 18.862 1.00 31.27 275 GLY A C 1
ATOM 2183 O O . GLY A 1 275 ? -71.529 -26.235 17.641 1.00 31.27 275 GLY A O 1
ATOM 2184 N N . SER A 1 276 ? -71.434 -27.510 19.486 1.00 30.70 276 SER A N 1
ATOM 2185 C CA . SER A 1 276 ? -71.690 -28.803 18.849 1.00 30.70 276 SER A CA 1
ATOM 2186 C C . SER A 1 276 ? -73.174 -29.156 19.003 1.00 30.70 276 SER A C 1
ATOM 2188 O O . SER A 1 276 ? -73.692 -29.186 20.117 1.00 30.70 276 SER A O 1
ATOM 2190 N N . VAL A 1 277 ? -73.855 -29.434 17.889 1.00 37.41 277 VAL A N 1
ATOM 2191 C CA . VAL A 1 277 ? -75.177 -30.084 17.856 1.00 37.41 277 VAL A CA 1
ATOM 2192 C C . VAL A 1 277 ? -75.106 -31.198 16.801 1.00 37.41 277 VAL A C 1
ATOM 2194 O O . VAL A 1 277 ? -74.536 -30.953 15.734 1.00 37.41 277 VAL A O 1
ATOM 2197 N N . PRO A 1 278 ? -75.595 -32.418 17.089 1.00 39.62 278 PRO A N 1
ATOM 2198 C CA . PRO A 1 278 ? -75.367 -33.592 16.254 1.00 39.62 278 PRO A CA 1
ATOM 2199 C C . PRO A 1 278 ? -76.463 -33.757 15.195 1.00 39.62 278 PRO A C 1
ATOM 2201 O O . PRO A 1 278 ? -77.611 -33.383 15.423 1.00 39.62 278 PRO A O 1
ATOM 2204 N N . PHE A 1 279 ? -76.125 -34.391 14.074 1.00 31.50 279 PHE A N 1
ATOM 2205 C CA . PHE A 1 279 ? -77.104 -34.947 13.143 1.00 31.50 279 PHE A CA 1
ATOM 2206 C C . PHE A 1 279 ? -76.808 -36.428 12.906 1.00 31.50 279 PHE A C 1
ATOM 2208 O O . PHE A 1 279 ? -75.725 -36.799 12.461 1.00 31.50 279 PHE A O 1
ATOM 2215 N N . THR A 1 280 ? -77.811 -37.239 13.215 1.00 36.03 280 THR A N 1
ATOM 2216 C CA . THR A 1 280 ? -78.084 -38.581 12.687 1.00 36.03 280 THR A CA 1
ATOM 2217 C C . THR A 1 280 ? -79.606 -38.714 12.618 1.00 36.03 280 THR A C 1
ATOM 2219 O O . THR A 1 280 ? -80.276 -38.038 13.410 1.00 36.03 280 THR A O 1
ATOM 2222 N N . PRO A 1 281 ? -80.165 -39.630 11.817 1.00 40.44 281 PRO A N 1
ATOM 2223 C CA . PRO A 1 281 ? -79.533 -40.497 10.818 1.00 40.44 281 PRO A CA 1
ATOM 2224 C C . PRO A 1 281 ? -79.670 -39.976 9.380 1.00 40.44 281 PRO A C 1
ATOM 2226 O O . PRO A 1 281 ? -80.612 -39.201 9.103 1.00 40.44 281 PRO A O 1
#

Mean predicted aligned error: 13.19 Å

Nearest PDB structures (foldseek):
  8y86-assembly1_A  TM=9.426E-01  e=1.085E-13  Homo sapiens
  8gvf-assembly1_B  TM=9.455E-01  e=1.287E-13  Homo sapiens
  8gv8-assembly1_B  TM=9.413E-01  e=2.554E-13  Homo sapiens
  8zle-assembly1_A  TM=7.952E-01  e=7.137E-13  Homo sapiens
  8gve-assembly1_A  TM=7.873E-01  e=8.967E-13  Homo sapiens